Protein AF-Q01U16-F1 (afdb_monomer_lite)

Foldseek 3Di:
DLLLLLLLLCCLPPLVSSVVSLVVQLVVLVVDPDDPQVSLQSLLSSLLSCLRRPLVVSLVSLVVSCVVPVPDPSQVSLLNSLLSCLVVVVLVVSLVSLLPLSYALNSLLNSCVRDPDLVSNVSSLVSSVVSLVVLLVDPVSVPPPRVLVNLLVCQVRVVSDDLVVLLVVVVVLVVCLVPRDWAADFDDDPPPATDGTPSLSSCLSCQLSCVVNDDPVVSVVVCVVVVSSVVVCVVQVNRNVSSVVPDDPPDPDPDDDDDDDADDDDDPDPPDDDALVCLVVLLVVLVVQVCVCPPPVWHFPDPPCQGPSLVSLLQSLLNQCQHVNCVSVVVLVSDPDPVSSSSNVSSNSCNVVVHDHDHHHHDGDGDPPPD

Sequence (371 aa):
MALLSGARALASLDNPAARQAFAEGVQLVEHLPLRTHSLGHVLND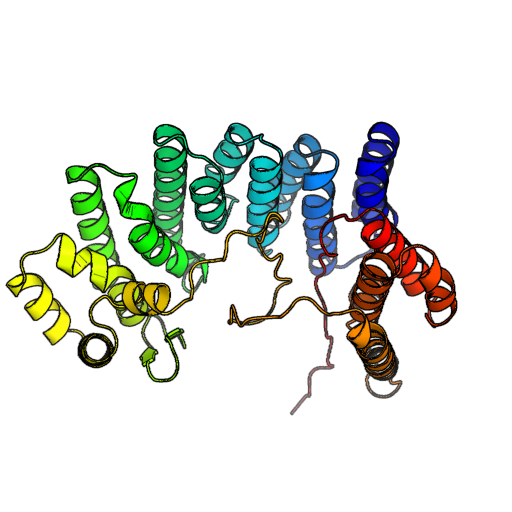AVRYGALVDPVAAIALFRRLQSDYPRHPGHIAGTMLVQSLAQGGEINAALELLEDPACDTRGAGIILHLTPDPALQRRAMVAARDRWRRLRQDPESVGGFQRHEFPQLFSQHRQVLDAKEQAAWLDELLQAIEYDPDQETNSGFGENVRFHSTRDTHLFQILGVLRALKPPEEVDAILRRYPEVAAAAQIYPLGLESLMSLRPPAGTAGGGRIGSGSGSGFGSRDRRLPGPSTVPELLEEARRLHREDIDPGDPNLAPHVFWPSCHAYKLALYWAGRHSGMDAEPLLDQVPDIDFAILAAIEFAAGVLGLPEPFGVRMEHHPKRHG

Organism: Solibacter usitatus (strain Ellin6076) (NCBI:txid234267)

Radius of gyration: 22.58 Å; chains: 1; bounding box: 53×44×62 Å

Secondary structure (DSSP, 8-state):
-HHHHHHHHHHTT-HHHHHHHHHHHHHHHHTS---HHHHHHHHHHHHHHHHHH-HHHHHHHHHHHHHH-TTS-THHHHHHHHHHHHHTT-HHHHHHHHHSTTS-THHHHHHHHH---HHHHHHHHHHHHHHHHHHHH-GGGTT-GGGGHHHHHHHHHGGGS-HHHHHHHHHHHHHHHHHSPP-EEEEEETTTEEEEEHHHHHHHHTHHHHHHHS-HHHHHHHHHH-HHHHHHHHH-TTTHHHHHHTSPP----SS-------SS-S-----PPPPGGGHHHHHHHHHHHHHHHT-TTS---S-GGGSHHHHHHHHHHHHHHHHHGGGGGGGGGG--SHHHHHHHHHHHHHHHTTPPPPP------------

pLDDT: mean 82.25, std 18.56, range [22.14, 98.0]

Structure (mmCIF, N/CA/C/O backbone):
data_AF-Q01U16-F1
#
_entry.id   AF-Q01U16-F1
#
loop_
_atom_site.group_PDB
_atom_site.id
_atom_site.type_symbol
_atom_site.label_atom_id
_atom_site.label_alt_id
_atom_site.label_comp_id
_atom_site.label_asym_id
_atom_site.label_entity_id
_atom_site.label_seq_id
_atom_site.pdbx_PDB_ins_code
_atom_site.Cartn_x
_atom_site.Cartn_y
_atom_site.Cartn_z
_atom_site.occupancy
_atom_site.B_iso_or_equiv
_atom_site.auth_seq_id
_atom_site.auth_comp_id
_atom_site.auth_asym_id
_atom_site.auth_atom_id
_atom_site.pdbx_PDB_model_num
ATOM 1 N N . MET A 1 1 ? 4.237 0.628 -22.516 1.00 84.25 1 MET A N 1
ATOM 2 C CA . MET A 1 1 ? 4.822 0.147 -21.242 1.00 84.25 1 MET A CA 1
ATOM 3 C C . MET A 1 1 ? 6.322 0.372 -21.152 1.00 84.25 1 MET A C 1
ATOM 5 O O . MET A 1 1 ? 6.731 0.946 -20.156 1.00 84.25 1 MET A O 1
ATOM 9 N N . ALA A 1 2 ? 7.124 0.026 -22.168 1.00 90.06 2 ALA A N 1
ATOM 10 C CA . ALA A 1 2 ? 8.577 0.245 -22.137 1.00 90.06 2 ALA A CA 1
ATOM 11 C C . ALA A 1 2 ? 8.989 1.684 -21.764 1.00 90.06 2 ALA A C 1
ATOM 13 O O . ALA A 1 2 ? 9.819 1.851 -20.883 1.00 90.06 2 ALA A O 1
ATOM 14 N N . LEU A 1 3 ? 8.352 2.718 -22.333 1.00 92.00 3 LEU A N 1
ATOM 15 C CA . LEU A 1 3 ? 8.626 4.118 -21.962 1.00 92.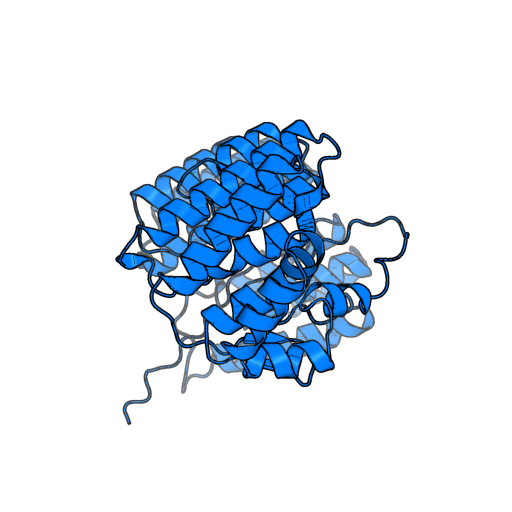00 3 LEU A CA 1
ATOM 16 C C . LEU A 1 3 ? 8.355 4.424 -20.480 1.00 92.00 3 LEU A C 1
ATOM 18 O O . LEU A 1 3 ? 9.166 5.076 -19.835 1.00 92.00 3 LEU A O 1
ATOM 22 N N . LEU A 1 4 ? 7.259 3.907 -19.915 1.00 90.38 4 LEU A N 1
ATOM 23 C CA . LEU A 1 4 ? 6.908 4.116 -18.505 1.00 90.38 4 LEU A CA 1
ATOM 24 C C . LEU A 1 4 ? 7.889 3.403 -17.562 1.00 90.38 4 LEU A C 1
ATOM 26 O O . LEU A 1 4 ? 8.365 3.999 -16.600 1.00 90.38 4 LEU A O 1
ATOM 30 N N . SER A 1 5 ? 8.227 2.144 -17.856 1.00 87.06 5 SER A N 1
ATOM 31 C CA . SER A 1 5 ? 9.222 1.390 -17.084 1.00 87.06 5 SER A CA 1
ATOM 32 C C . SER A 1 5 ? 10.626 1.989 -17.241 1.00 87.06 5 SER A C 1
ATOM 34 O O . SER A 1 5 ? 11.365 2.093 -16.266 1.00 87.06 5 SER A O 1
ATOM 36 N N . GLY A 1 6 ? 10.984 2.432 -18.447 1.00 91.19 6 GLY A N 1
ATOM 37 C CA . GLY A 1 6 ? 12.260 3.075 -18.752 1.00 91.19 6 GLY A CA 1
ATOM 38 C C . GLY A 1 6 ? 12.412 4.430 -18.068 1.00 91.19 6 GLY A C 1
ATOM 39 O O . GLY A 1 6 ? 13.482 4.718 -17.542 1.00 91.19 6 GLY A O 1
ATOM 40 N N . ALA A 1 7 ? 11.337 5.220 -17.974 1.00 92.31 7 ALA A N 1
ATOM 41 C CA . ALA A 1 7 ? 11.330 6.493 -17.254 1.00 92.31 7 ALA A CA 1
ATOM 42 C C . ALA A 1 7 ? 11.802 6.332 -15.802 1.00 92.31 7 ALA A C 1
ATOM 44 O O . ALA A 1 7 ? 12.583 7.139 -15.308 1.00 92.31 7 ALA A O 1
ATOM 45 N N . ARG A 1 8 ? 11.407 5.245 -15.131 1.00 87.06 8 ARG A N 1
ATOM 46 C CA . ARG A 1 8 ? 11.887 4.935 -13.779 1.00 87.06 8 ARG A CA 1
ATOM 47 C C . ARG A 1 8 ? 13.405 4.743 -13.725 1.00 87.06 8 ARG A C 1
ATOM 49 O O . ARG A 1 8 ? 14.039 5.284 -12.826 1.00 87.06 8 ARG A O 1
ATOM 56 N N . ALA A 1 9 ? 13.979 3.969 -14.646 1.00 88.69 9 ALA A N 1
ATOM 57 C CA . ALA A 1 9 ? 15.428 3.766 -14.703 1.00 88.69 9 ALA A CA 1
ATOM 58 C C . ALA A 1 9 ? 16.159 5.078 -15.040 1.00 88.69 9 ALA A C 1
ATOM 60 O O . ALA A 1 9 ? 17.147 5.439 -14.398 1.00 88.69 9 ALA A O 1
ATOM 61 N N . LEU A 1 10 ? 15.607 5.845 -15.984 1.00 92.19 10 LEU A N 1
ATOM 62 C CA . LEU A 1 10 ? 16.120 7.157 -16.360 1.00 92.19 10 LEU A CA 1
ATOM 63 C C . LEU A 1 10 ? 16.071 8.155 -15.204 1.00 92.19 10 LEU A C 1
ATOM 65 O O . LEU A 1 10 ? 16.971 8.973 -15.107 1.00 92.19 10 LEU A O 1
ATOM 69 N N . ALA A 1 11 ? 15.099 8.087 -14.289 1.00 89.19 11 ALA A N 1
ATOM 70 C CA . ALA A 1 11 ? 14.983 9.065 -13.202 1.00 89.19 11 ALA A CA 1
ATOM 71 C C . ALA A 1 11 ? 16.219 9.119 -12.291 1.00 89.19 11 ALA A C 1
ATOM 73 O O . ALA A 1 11 ? 16.496 10.169 -11.711 1.00 89.19 11 ALA A O 1
ATOM 74 N N . SER A 1 12 ? 16.977 8.019 -12.197 1.00 87.31 12 SER A N 1
ATOM 75 C CA . SER A 1 12 ? 18.261 7.982 -11.482 1.00 87.31 12 SER A CA 1
ATOM 76 C C . SER A 1 12 ? 19.471 8.487 -12.274 1.00 87.31 12 SER A C 1
ATOM 78 O O . SER A 1 12 ? 20.526 8.694 -11.682 1.00 87.31 12 SER A O 1
ATOM 80 N N . LEU A 1 13 ? 19.339 8.679 -13.588 1.00 91.31 13 LEU A N 1
ATOM 81 C CA . LEU A 1 13 ? 20.436 9.032 -14.496 1.00 91.31 13 LEU A CA 1
ATOM 82 C C . LEU A 1 13 ? 20.256 10.425 -15.114 1.00 91.31 13 LEU A C 1
ATOM 84 O O . LEU A 1 13 ? 21.190 11.220 -15.140 1.00 91.31 13 LEU A O 1
ATOM 88 N N . ASP A 1 14 ? 19.051 10.715 -15.597 1.00 93.69 14 ASP A N 1
ATOM 89 C CA . ASP A 1 14 ? 18.657 11.933 -16.298 1.00 93.69 14 ASP A CA 1
ATOM 90 C C . ASP A 1 14 ? 17.173 12.221 -16.008 1.00 93.69 14 ASP A C 1
ATOM 92 O O . ASP A 1 14 ? 16.260 11.648 -16.610 1.00 93.69 14 ASP A O 1
ATOM 96 N N . ASN A 1 15 ? 16.925 13.098 -15.030 1.00 90.62 15 ASN A N 1
ATOM 97 C CA . ASN A 1 15 ? 15.570 13.426 -14.587 1.00 90.62 15 ASN A CA 1
ATOM 98 C C . ASN A 1 15 ? 14.726 14.111 -15.688 1.00 90.62 15 ASN A C 1
ATOM 100 O O . ASN A 1 15 ? 13.586 13.688 -15.886 1.00 90.62 15 ASN A O 1
ATOM 104 N N . PRO A 1 16 ? 15.239 15.100 -16.454 1.00 95.50 16 PRO A N 1
ATOM 105 C CA . PRO A 1 16 ? 14.533 15.628 -17.623 1.00 95.50 16 PRO A CA 1
ATOM 106 C C . PRO A 1 16 ? 14.121 14.557 -18.642 1.00 95.50 16 PRO A C 1
ATOM 108 O O . PRO A 1 16 ? 12.947 14.510 -19.022 1.00 95.50 16 PRO A O 1
ATOM 111 N N . ALA A 1 17 ? 15.038 13.670 -19.042 1.00 95.38 17 ALA A N 1
ATOM 112 C CA . ALA A 1 17 ? 14.725 12.600 -19.992 1.00 95.38 17 ALA A CA 1
ATOM 113 C C . ALA A 1 17 ? 13.694 11.614 -19.422 1.00 95.38 17 ALA A C 1
ATOM 115 O O . ALA A 1 17 ? 12.787 11.176 -20.130 1.00 95.38 17 ALA A O 1
ATOM 116 N N . ALA A 1 18 ? 13.780 11.308 -18.125 1.00 94.31 18 ALA A N 1
ATOM 117 C CA . ALA A 1 18 ? 12.804 10.479 -17.431 1.00 94.31 18 ALA A CA 1
ATOM 118 C C . ALA A 1 18 ? 11.394 11.080 -17.472 1.00 94.31 18 ALA A C 1
ATOM 120 O O . ALA A 1 18 ? 10.435 10.381 -17.801 1.00 94.31 18 ALA A O 1
ATOM 121 N N . ARG A 1 19 ? 11.260 12.379 -17.178 1.00 94.75 19 ARG A N 1
ATOM 122 C CA . ARG A 1 19 ? 9.969 13.084 -17.222 1.00 94.75 19 ARG A CA 1
ATOM 123 C C . ARG A 1 19 ? 9.388 13.117 -18.626 1.00 94.75 19 ARG A C 1
ATOM 125 O O . ARG A 1 19 ? 8.190 12.897 -18.787 1.00 94.75 19 ARG A O 1
ATOM 132 N N . GLN A 1 20 ? 10.231 13.339 -19.633 1.00 96.12 20 GLN A N 1
ATOM 133 C CA . GLN A 1 20 ? 9.814 13.282 -21.029 1.00 96.12 20 GLN A CA 1
ATOM 134 C C . GLN A 1 20 ? 9.306 11.881 -21.400 1.00 96.12 20 GLN A C 1
ATOM 136 O O . GLN A 1 20 ? 8.178 11.749 -21.872 1.00 96.12 20 GLN A O 1
ATOM 141 N N . ALA A 1 21 ? 10.082 10.832 -21.109 1.00 95.75 21 ALA A N 1
ATOM 142 C CA . ALA A 1 21 ? 9.688 9.449 -21.378 1.00 95.75 21 ALA A CA 1
ATOM 143 C C . ALA A 1 21 ? 8.394 9.059 -20.643 1.00 95.75 21 ALA A C 1
ATOM 145 O O . ALA A 1 21 ? 7.546 8.355 -21.196 1.00 95.75 21 ALA A O 1
ATOM 146 N N . PHE A 1 22 ? 8.209 9.540 -19.408 1.00 95.31 22 PHE A N 1
ATOM 147 C CA . PHE A 1 22 ? 6.977 9.343 -18.653 1.00 95.31 22 PHE A CA 1
ATOM 148 C C . PHE A 1 22 ? 5.779 10.018 -19.333 1.00 95.31 22 PHE A C 1
ATOM 150 O O . PHE A 1 22 ? 4.767 9.356 -19.566 1.00 95.31 22 PHE A O 1
ATOM 157 N N . ALA A 1 23 ? 5.898 11.300 -19.689 1.00 94.88 23 ALA A N 1
ATOM 158 C CA . ALA A 1 23 ? 4.833 12.057 -20.342 1.00 94.88 23 ALA A CA 1
ATOM 159 C C . ALA A 1 23 ? 4.431 11.442 -21.693 1.00 94.88 23 ALA A C 1
ATOM 161 O O . ALA A 1 23 ? 3.246 11.205 -21.934 1.00 94.88 23 ALA A O 1
ATOM 162 N N . GLU A 1 24 ? 5.411 11.103 -22.536 1.00 95.88 24 GLU A N 1
ATOM 163 C CA . GLU A 1 24 ? 5.185 10.408 -23.810 1.00 95.88 24 GLU A CA 1
ATOM 164 C C . GLU A 1 24 ? 4.529 9.038 -23.591 1.00 95.88 24 GLU A C 1
ATOM 166 O O . GLU A 1 24 ? 3.582 8.667 -24.286 1.00 95.88 24 GLU A O 1
ATOM 171 N N . GLY A 1 25 ? 4.988 8.293 -22.580 1.00 93.69 25 GLY A N 1
ATOM 172 C CA . GLY A 1 25 ? 4.415 7.009 -22.199 1.00 93.69 25 GLY A CA 1
ATOM 173 C C . GLY A 1 25 ? 2.940 7.111 -21.809 1.00 93.69 25 GLY A C 1
ATOM 174 O O . GLY A 1 25 ? 2.137 6.310 -22.286 1.00 93.69 25 GLY A O 1
ATOM 175 N N . VAL A 1 26 ? 2.567 8.092 -20.981 1.00 93.12 26 VAL A N 1
ATOM 176 C CA . VAL A 1 26 ? 1.168 8.333 -20.584 1.00 93.12 26 VAL A CA 1
ATOM 177 C C . VAL A 1 26 ? 0.322 8.714 -21.797 1.00 93.12 26 VAL A C 1
ATOM 179 O O . VAL A 1 26 ? -0.737 8.121 -22.001 1.00 93.12 26 VAL A O 1
ATOM 182 N N . GLN A 1 27 ? 0.808 9.632 -22.637 1.00 92.38 27 GLN A N 1
ATOM 183 C CA . GLN A 1 27 ? 0.098 10.061 -23.842 1.00 92.38 27 GLN A CA 1
ATOM 184 C C . GLN A 1 27 ? -0.161 8.887 -24.792 1.00 92.38 27 GLN A C 1
ATOM 186 O O . GLN A 1 27 ? -1.271 8.731 -25.291 1.00 92.38 27 GLN A O 1
ATOM 191 N N . LEU A 1 28 ? 0.830 8.026 -25.032 1.00 91.81 28 LEU A N 1
ATOM 192 C CA . LEU A 1 28 ? 0.657 6.865 -25.905 1.00 91.81 28 LEU A CA 1
ATOM 193 C C . LEU A 1 28 ? -0.388 5.892 -25.364 1.00 91.81 28 LEU A C 1
ATOM 195 O O . LEU A 1 28 ? -1.197 5.384 -26.136 1.00 91.81 28 LEU A O 1
ATOM 199 N N . VAL A 1 29 ? -0.398 5.654 -24.049 1.00 88.19 29 VAL A N 1
ATOM 200 C CA . VAL A 1 29 ? -1.354 4.742 -23.407 1.00 88.19 29 VAL A CA 1
ATOM 201 C C . VAL A 1 29 ? -2.798 5.178 -23.635 1.00 88.19 29 VAL A C 1
ATOM 203 O O . VAL A 1 29 ? -3.639 4.328 -23.915 1.00 88.19 29 VAL A O 1
ATOM 206 N N . GLU A 1 30 ? -3.079 6.479 -23.580 1.00 82.12 30 GLU A N 1
ATOM 207 C CA . GLU A 1 30 ? -4.421 7.030 -23.822 1.00 82.12 30 GLU A CA 1
ATOM 208 C C . GLU A 1 30 ? -4.958 6.736 -25.228 1.00 82.12 30 GLU A C 1
ATOM 210 O O . GLU A 1 30 ? -6.170 6.694 -25.427 1.00 82.12 30 GLU A O 1
ATOM 215 N N . HIS A 1 31 ? -4.069 6.500 -26.193 1.00 86.50 31 HIS A N 1
ATOM 216 C CA . HIS A 1 31 ? -4.422 6.238 -27.586 1.00 86.50 31 HIS A CA 1
ATOM 217 C C . HIS A 1 31 ? -4.376 4.745 -27.943 1.00 86.50 31 HIS A C 1
ATOM 219 O O . HIS A 1 31 ? -4.641 4.379 -29.091 1.00 86.50 31 HIS A O 1
ATOM 225 N N . LEU A 1 32 ? -4.037 3.862 -26.994 1.00 84.31 32 LEU A N 1
ATOM 226 C CA . LEU A 1 32 ? -4.004 2.428 -27.259 1.00 84.31 32 LEU A CA 1
ATOM 227 C C . LEU A 1 32 ? -5.428 1.867 -27.399 1.00 84.31 32 LEU A C 1
ATOM 229 O O . LEU A 1 32 ? -6.287 2.163 -26.566 1.00 84.31 32 LEU A O 1
ATOM 233 N N . PRO A 1 33 ? -5.682 0.974 -28.375 1.00 83.12 33 PRO A N 1
ATOM 234 C CA . PRO A 1 33 ? -6.980 0.327 -28.565 1.00 83.12 33 PRO A CA 1
ATOM 235 C C . PRO A 1 33 ? -7.197 -0.810 -27.547 1.00 83.12 33 PRO A C 1
ATOM 237 O O . PRO A 1 33 ? -7.488 -1.952 -27.904 1.00 83.12 33 PRO A O 1
ATOM 240 N N . LEU A 1 34 ? -7.010 -0.520 -26.258 1.00 78.94 34 LEU A N 1
ATOM 241 C CA . LEU A 1 34 ? -7.214 -1.463 -25.164 1.00 78.94 34 LEU A CA 1
ATOM 242 C C . LEU A 1 34 ? -8.643 -1.374 -24.633 1.00 78.94 34 LEU A C 1
ATOM 244 O O . LEU A 1 34 ? -9.267 -0.315 -24.606 1.00 78.94 34 LEU A O 1
ATOM 248 N N . ARG A 1 35 ? -9.156 -2.503 -24.132 1.00 79.44 35 ARG A N 1
ATOM 249 C CA . ARG A 1 35 ? -10.398 -2.500 -23.349 1.00 79.44 35 ARG A CA 1
ATOM 250 C C . ARG A 1 35 ? -10.207 -1.627 -22.108 1.00 79.44 35 ARG A C 1
ATOM 252 O O . ARG A 1 35 ? -9.145 -1.677 -21.489 1.00 79.44 35 ARG A O 1
ATOM 259 N N . THR A 1 36 ? -11.264 -0.929 -21.693 1.00 78.19 36 THR A N 1
ATOM 260 C CA . THR A 1 36 ? -11.308 -0.061 -20.501 1.00 78.19 36 THR A CA 1
ATOM 261 C C . THR A 1 36 ? -10.615 -0.672 -19.280 1.00 78.19 36 THR A C 1
ATOM 263 O O . THR A 1 36 ? -9.802 -0.017 -18.637 1.00 78.19 36 THR A O 1
ATOM 266 N N . HIS A 1 37 ? -10.864 -1.957 -19.012 1.00 73.88 37 HIS A N 1
ATOM 267 C CA . HIS A 1 37 ? -10.243 -2.656 -17.889 1.00 73.88 37 HIS A CA 1
ATOM 268 C C . HIS A 1 37 ? -8.716 -2.752 -17.985 1.00 73.88 37 HIS A C 1
ATOM 270 O O . HIS A 1 37 ? -8.010 -2.446 -17.028 1.00 73.88 37 HIS A O 1
ATOM 276 N N . SER A 1 38 ? -8.198 -3.152 -19.146 1.00 77.06 38 SER A N 1
ATOM 277 C CA . SER A 1 38 ? -6.759 -3.255 -19.388 1.00 77.06 38 SER A CA 1
ATOM 278 C C . SER A 1 38 ? -6.098 -1.878 -19.383 1.00 77.06 38 SER A C 1
ATOM 280 O O . SER A 1 38 ? -5.017 -1.729 -18.823 1.00 77.06 38 SER A O 1
ATOM 282 N N . LEU A 1 39 ? -6.769 -0.865 -19.940 1.00 81.44 39 LEU A N 1
ATOM 283 C CA . LEU A 1 39 ? -6.305 0.520 -19.918 1.00 81.44 39 LEU A CA 1
ATOM 284 C C . LEU A 1 39 ? -6.162 1.044 -18.479 1.00 81.44 39 LEU A C 1
ATOM 286 O O . LEU A 1 39 ? -5.136 1.632 -18.141 1.00 81.44 39 LEU A O 1
ATOM 290 N N . GLY A 1 40 ? -7.133 0.749 -17.609 1.00 78.75 40 GLY A N 1
ATOM 291 C CA . GLY A 1 40 ? -7.064 1.083 -16.186 1.00 78.75 40 GLY A CA 1
ATOM 292 C C . GLY A 1 40 ? -5.853 0.468 -15.472 1.00 78.75 40 GLY A C 1
ATOM 293 O O . GLY A 1 40 ? -5.222 1.137 -14.656 1.00 78.75 40 GLY A O 1
ATOM 294 N N . HIS A 1 41 ? -5.472 -0.774 -15.795 1.00 78.06 41 HIS A N 1
ATOM 295 C CA . HIS A 1 41 ? -4.262 -1.403 -15.237 1.00 78.06 41 HIS A CA 1
ATOM 296 C C . HIS A 1 41 ? -2.977 -0.722 -15.707 1.00 78.06 41 HIS A C 1
ATOM 298 O O . HIS A 1 41 ? -2.120 -0.414 -14.881 1.00 78.06 41 HIS A O 1
ATOM 304 N N . VAL A 1 42 ? -2.867 -0.432 -17.008 1.00 83.50 42 VAL A N 1
ATOM 305 C CA . VAL A 1 42 ? -1.707 0.283 -17.564 1.00 83.50 42 VAL A CA 1
ATOM 306 C C . VAL A 1 42 ? -1.550 1.655 -16.909 1.00 83.50 42 VAL A C 1
ATOM 308 O O . VAL A 1 42 ? -0.450 2.036 -16.516 1.00 83.50 42 VAL A O 1
ATOM 311 N N . LEU A 1 43 ? -2.647 2.400 -16.771 1.00 86.25 43 LEU A N 1
ATOM 312 C CA . LEU A 1 43 ? -2.613 3.737 -16.188 1.00 86.25 43 LEU A CA 1
ATOM 313 C C . LEU A 1 43 ? -2.350 3.706 -14.674 1.00 86.25 43 LEU A C 1
ATOM 315 O O . LEU A 1 43 ? -1.667 4.591 -14.164 1.00 86.25 43 LEU A O 1
ATOM 319 N N . ASN A 1 44 ? -2.796 2.669 -13.957 1.00 80.88 44 ASN A N 1
ATOM 320 C CA . ASN A 1 44 ? -2.385 2.445 -12.568 1.00 80.88 44 ASN A CA 1
ATOM 321 C C . ASN A 1 44 ? -0.872 2.204 -12.454 1.00 80.88 44 ASN A C 1
ATOM 323 O O . ASN A 1 44 ? -0.234 2.773 -11.570 1.00 80.88 44 ASN A O 1
ATOM 327 N N . ASP A 1 45 ? -0.277 1.411 -13.350 1.00 81.25 45 ASP A N 1
ATOM 328 C CA . ASP A 1 45 ? 1.180 1.245 -13.395 1.00 81.25 45 ASP A CA 1
ATOM 329 C C . ASP A 1 45 ? 1.890 2.551 -13.768 1.00 81.25 45 ASP A C 1
ATOM 331 O O . ASP A 1 45 ? 2.914 2.882 -13.171 1.00 81.25 45 ASP A O 1
ATOM 335 N N . ALA A 1 46 ? 1.318 3.351 -14.670 1.00 88.56 46 ALA A N 1
ATOM 336 C CA . ALA A 1 46 ? 1.830 4.682 -14.976 1.00 88.56 46 ALA A CA 1
ATOM 337 C C . ALA A 1 46 ? 1.847 5.585 -13.732 1.00 88.56 46 ALA A C 1
ATOM 339 O O . ALA A 1 46 ? 2.871 6.199 -13.462 1.00 88.56 46 ALA A O 1
ATOM 340 N N . VAL A 1 47 ? 0.788 5.617 -12.914 1.00 87.31 47 VAL A N 1
ATOM 341 C CA . VAL A 1 47 ? 0.796 6.370 -11.642 1.00 87.31 47 VAL A CA 1
ATOM 342 C C . VAL A 1 47 ? 1.950 5.922 -10.739 1.00 87.31 47 VAL A C 1
ATOM 344 O O . VAL A 1 47 ? 2.643 6.762 -10.169 1.00 87.31 47 VAL A O 1
ATOM 347 N N . ARG A 1 48 ? 2.207 4.612 -10.643 1.00 80.25 48 ARG A N 1
ATOM 348 C CA . ARG A 1 48 ? 3.299 4.061 -9.821 1.00 80.25 48 ARG A CA 1
ATOM 349 C C . ARG A 1 48 ? 4.677 4.470 -10.332 1.00 80.25 48 ARG A C 1
ATOM 351 O O . ARG A 1 48 ? 5.533 4.841 -9.536 1.00 80.25 48 ARG A O 1
ATOM 358 N N . TYR A 1 49 ? 4.899 4.410 -11.643 1.00 85.19 49 TYR A N 1
ATOM 359 C CA . TYR A 1 49 ? 6.153 4.865 -12.242 1.00 85.19 49 TYR A CA 1
ATOM 360 C C . TYR A 1 49 ? 6.317 6.380 -12.100 1.00 85.19 49 TYR A C 1
ATOM 362 O O . TYR A 1 49 ? 7.373 6.844 -11.677 1.00 85.19 49 TYR A O 1
ATOM 370 N N . GLY A 1 50 ? 5.253 7.140 -12.357 1.00 87.44 50 GLY A N 1
ATOM 371 C CA . GLY A 1 50 ? 5.222 8.588 -12.191 1.00 87.44 50 GLY A CA 1
ATOM 372 C C . GLY A 1 50 ? 5.552 9.012 -10.764 1.00 87.44 50 GLY A C 1
ATOM 373 O O . GLY A 1 50 ? 6.281 9.975 -10.580 1.00 87.44 50 GLY A O 1
ATOM 374 N N . ALA A 1 51 ? 5.126 8.253 -9.753 1.00 83.06 51 ALA A N 1
ATOM 375 C CA . ALA A 1 51 ? 5.446 8.531 -8.355 1.00 83.06 51 ALA A CA 1
ATOM 376 C C . ALA A 1 51 ? 6.960 8.609 -8.065 1.00 83.06 51 ALA A C 1
ATOM 378 O O . ALA A 1 51 ? 7.367 9.277 -7.119 1.00 83.06 51 ALA A O 1
ATOM 379 N N . LEU A 1 52 ? 7.790 7.935 -8.871 1.00 79.56 52 LEU A N 1
ATOM 380 C CA . LEU A 1 52 ? 9.254 7.957 -8.772 1.00 79.56 52 LEU A CA 1
ATOM 381 C C . LEU A 1 52 ? 9.912 8.984 -9.709 1.00 79.56 52 LEU A C 1
ATOM 383 O O . LEU A 1 52 ? 11.070 9.338 -9.505 1.00 79.56 52 LEU A O 1
ATOM 387 N N . VAL A 1 53 ? 9.204 9.426 -10.749 1.00 88.25 53 VAL A N 1
ATOM 388 C CA . VAL A 1 53 ? 9.750 10.242 -11.848 1.00 88.25 53 VAL A CA 1
ATOM 389 C C . VAL A 1 53 ? 9.279 11.695 -11.749 1.00 88.25 53 VAL A C 1
ATOM 391 O O . VAL A 1 53 ? 10.084 12.628 -11.733 1.00 88.25 53 VAL A O 1
ATOM 394 N N . ASP A 1 54 ? 7.961 11.874 -11.686 1.00 89.81 54 ASP A N 1
ATOM 395 C CA . ASP A 1 54 ? 7.251 13.145 -11.605 1.00 89.81 54 ASP A CA 1
ATOM 396 C C . ASP A 1 54 ? 5.996 12.974 -10.725 1.00 89.81 54 ASP A C 1
ATOM 398 O O . ASP A 1 54 ? 4.906 12.657 -11.223 1.00 89.81 54 ASP A O 1
ATOM 402 N N . PRO A 1 55 ? 6.132 13.155 -9.399 1.00 85.81 55 PRO A N 1
ATOM 403 C CA . PRO A 1 55 ? 5.022 12.943 -8.480 1.00 85.81 55 PRO A CA 1
ATOM 404 C C . PRO A 1 55 ? 3.837 13.883 -8.733 1.00 85.81 55 PRO A C 1
ATOM 406 O O . PRO A 1 55 ? 2.693 13.492 -8.510 1.00 85.81 55 PRO A O 1
ATOM 409 N N . VAL A 1 56 ? 4.077 15.095 -9.246 1.00 87.50 56 VAL A N 1
ATOM 410 C CA . VAL A 1 56 ? 3.009 16.055 -9.569 1.00 87.50 56 VAL A CA 1
ATOM 411 C C . VAL A 1 56 ? 2.173 15.534 -10.735 1.00 87.50 56 VAL A C 1
ATOM 413 O O . VAL A 1 56 ? 0.943 15.473 -10.638 1.00 87.50 56 VAL A O 1
ATOM 416 N N . ALA A 1 57 ? 2.828 15.093 -11.811 1.00 91.00 57 ALA A N 1
ATOM 417 C CA . ALA A 1 57 ? 2.142 14.488 -12.946 1.00 91.00 57 ALA A CA 1
ATOM 418 C C . ALA A 1 57 ? 1.433 13.179 -12.553 1.00 91.00 57 ALA A C 1
ATOM 420 O O . ALA A 1 57 ? 0.318 12.918 -13.009 1.00 91.00 57 ALA A O 1
ATOM 421 N N . ALA A 1 58 ? 2.024 12.384 -11.656 1.00 90.06 58 ALA A N 1
ATOM 422 C CA . ALA A 1 58 ? 1.410 11.163 -11.136 1.00 90.06 58 ALA A CA 1
ATOM 423 C C . ALA A 1 58 ? 0.139 11.431 -10.315 1.00 90.06 58 ALA A C 1
ATOM 425 O O . ALA A 1 58 ? -0.849 10.720 -10.492 1.00 90.06 58 ALA A O 1
ATOM 426 N N . ILE A 1 59 ? 0.126 12.469 -9.467 1.00 88.06 59 ILE A N 1
ATOM 427 C CA . ILE A 1 59 ? -1.070 12.903 -8.723 1.00 88.06 59 ILE A CA 1
ATOM 428 C C . ILE A 1 59 ? -2.168 13.354 -9.692 1.00 88.06 59 ILE A C 1
ATOM 430 O O . ILE A 1 59 ? -3.328 12.962 -9.537 1.00 88.06 59 ILE A O 1
ATOM 434 N N . ALA A 1 60 ? -1.819 14.157 -10.701 1.00 89.19 60 ALA A N 1
ATOM 435 C CA . ALA A 1 60 ? -2.776 14.614 -11.707 1.00 89.19 60 ALA A CA 1
ATOM 436 C C . ALA A 1 60 ? -3.381 13.432 -12.482 1.00 89.19 60 ALA A C 1
ATOM 438 O O . ALA A 1 60 ? -4.603 13.345 -12.635 1.00 89.19 60 ALA A O 1
ATOM 439 N N . LEU A 1 61 ? -2.535 12.485 -12.900 1.00 89.38 61 LEU A N 1
ATOM 440 C CA . LEU A 1 61 ? -2.967 11.260 -13.559 1.00 89.38 61 LEU A CA 1
ATOM 441 C C . LEU A 1 61 ? -3.885 10.435 -12.652 1.00 89.38 61 LEU A C 1
ATOM 443 O O . LEU A 1 61 ? -4.969 10.049 -13.080 1.00 89.38 61 LEU A O 1
ATOM 447 N N . PHE A 1 62 ? -3.487 10.211 -11.399 1.00 87.19 62 PHE A N 1
ATOM 448 C CA . PHE A 1 62 ? -4.266 9.457 -10.420 1.00 87.19 62 PHE A CA 1
ATOM 449 C C . PHE A 1 62 ? -5.673 10.033 -10.240 1.00 87.19 62 PHE A C 1
ATOM 451 O O . PHE A 1 62 ? -6.651 9.298 -10.364 1.00 87.19 62 PHE A O 1
ATOM 458 N N . ARG A 1 63 ? -5.796 11.348 -10.024 1.00 85.50 63 ARG A N 1
ATOM 459 C CA . ARG A 1 63 ? -7.100 12.014 -9.862 1.00 85.50 63 ARG A CA 1
ATOM 460 C C . ARG A 1 63 ? -7.982 11.876 -11.100 1.00 85.50 63 ARG A C 1
ATOM 462 O O . ARG A 1 63 ? -9.176 11.615 -10.973 1.00 85.50 63 ARG A O 1
ATOM 469 N N . ARG A 1 64 ? -7.401 11.987 -12.298 1.00 84.75 64 ARG A N 1
ATOM 470 C CA . ARG A 1 64 ? -8.138 11.792 -13.553 1.00 84.75 64 ARG A CA 1
ATOM 471 C C . ARG A 1 64 ? -8.668 10.362 -13.688 1.00 84.75 64 ARG A C 1
ATOM 473 O O . ARG A 1 64 ? -9.831 10.181 -14.028 1.00 84.75 64 ARG A O 1
ATOM 480 N N . LEU A 1 65 ? -7.869 9.349 -13.339 1.00 80.00 65 LEU A N 1
ATOM 481 C CA . LEU A 1 65 ? -8.314 7.947 -13.390 1.00 80.00 65 LEU A CA 1
ATOM 482 C C . LEU A 1 65 ? -9.516 7.667 -12.493 1.00 80.00 65 LEU A C 1
ATOM 484 O O . LEU A 1 65 ? -10.355 6.845 -12.843 1.00 80.00 65 LEU A O 1
ATOM 488 N N . GLN A 1 66 ? -9.607 8.347 -11.354 1.00 74.12 66 GLN A N 1
ATOM 489 C CA . GLN A 1 66 ? -10.720 8.186 -10.417 1.00 74.12 66 GLN A CA 1
ATOM 490 C C . GLN A 1 66 ? -12.018 8.775 -10.974 1.00 74.12 66 GLN A C 1
ATOM 492 O O . GLN A 1 66 ? -13.086 8.203 -10.769 1.00 74.12 66 GLN A O 1
ATOM 497 N N . SER A 1 67 ? -11.918 9.881 -11.716 1.00 74.06 67 SER A N 1
ATOM 498 C CA . SER A 1 67 ? -13.046 10.476 -12.439 1.00 74.06 67 SER A CA 1
ATOM 499 C C . SER A 1 67 ? -13.517 9.580 -13.587 1.00 74.06 67 SER A C 1
ATOM 501 O O . SER A 1 67 ? -14.709 9.316 -13.724 1.00 74.06 67 SER A O 1
ATOM 503 N N . ASP A 1 68 ? -12.580 9.086 -14.396 1.00 71.31 68 ASP A N 1
ATOM 504 C CA . ASP A 1 68 ? -12.904 8.393 -15.647 1.00 71.31 68 ASP A CA 1
ATOM 505 C C . ASP A 1 68 ? -13.244 6.906 -15.431 1.00 71.31 68 ASP A C 1
ATOM 507 O O . ASP A 1 68 ? -13.986 6.309 -16.215 1.00 71.31 68 ASP A O 1
ATOM 511 N N . TYR A 1 69 ? -12.733 6.299 -14.352 1.00 67.00 69 TYR A N 1
ATOM 512 C CA . TYR A 1 69 ? -12.863 4.867 -14.059 1.00 67.00 69 TYR A CA 1
ATOM 513 C C . TYR A 1 69 ? -13.192 4.583 -12.578 1.00 67.00 69 TYR A C 1
ATOM 515 O O . TYR A 1 69 ? -12.448 3.862 -11.905 1.00 67.00 69 TYR A O 1
ATOM 523 N N . PRO A 1 70 ? -14.346 5.050 -12.061 1.00 59.84 70 PRO A N 1
ATOM 524 C CA . PRO A 1 70 ? -14.686 4.981 -10.633 1.00 59.84 70 PRO A CA 1
ATOM 525 C C . PRO A 1 70 ? -14.821 3.552 -10.076 1.00 59.84 70 PRO A C 1
ATOM 527 O O . PRO A 1 70 ? -14.779 3.348 -8.868 1.00 59.84 70 PRO A O 1
ATOM 530 N N . ARG A 1 71 ? -14.971 2.540 -10.945 1.00 57.84 71 ARG A N 1
ATOM 531 C CA . ARG A 1 71 ? -15.090 1.117 -10.568 1.00 57.84 71 ARG A CA 1
ATOM 532 C C . ARG A 1 71 ? -13.769 0.344 -10.605 1.00 57.84 71 ARG A C 1
ATOM 534 O O . ARG A 1 71 ? -13.779 -0.877 -10.439 1.00 57.84 71 ARG A O 1
ATOM 541 N N . HIS A 1 72 ? -12.637 0.996 -10.875 1.00 56.09 72 HIS A N 1
ATOM 542 C CA . HIS A 1 72 ? -11.340 0.324 -10.867 1.00 56.09 72 HIS A CA 1
ATOM 543 C C . HIS A 1 72 ? -10.616 0.478 -9.532 1.00 56.09 72 HIS A C 1
ATOM 545 O O . HIS A 1 72 ? -10.687 1.539 -8.918 1.00 56.09 72 HIS A O 1
ATOM 551 N N . PRO A 1 73 ? -9.888 -0.564 -9.080 1.00 52.94 73 PRO A N 1
ATOM 552 C CA . PRO A 1 73 ? -9.171 -0.553 -7.812 1.00 52.94 73 PRO A CA 1
ATOM 553 C C . PRO A 1 73 ? -7.918 0.335 -7.902 1.00 52.94 73 PRO A C 1
ATOM 555 O O . PRO A 1 73 ? -6.790 -0.135 -7.770 1.00 52.94 73 PRO A O 1
ATOM 558 N N . GLY A 1 74 ? -8.101 1.645 -8.099 1.00 54.69 74 GLY A N 1
ATOM 559 C CA . GLY A 1 74 ? -7.035 2.649 -8.025 1.00 54.69 74 GLY A CA 1
ATOM 560 C C . GLY A 1 74 ? -6.436 2.774 -6.620 1.00 54.69 74 GLY A C 1
ATOM 561 O O . GLY A 1 74 ? -5.421 3.431 -6.423 1.00 54.69 74 GLY A O 1
ATOM 562 N N . HIS A 1 75 ? -7.013 2.082 -5.641 1.00 65.06 75 HIS A N 1
ATOM 563 C CA . HIS A 1 75 ? -6.576 2.032 -4.252 1.00 65.06 75 HIS A CA 1
ATOM 564 C C . HIS A 1 75 ? -5.088 1.698 -4.086 1.00 65.06 75 HIS A C 1
ATOM 566 O O . HIS A 1 75 ? -4.392 2.376 -3.339 1.00 65.06 75 HIS A O 1
ATOM 572 N N . ILE A 1 76 ? -4.571 0.713 -4.833 1.00 67.31 76 ILE A N 1
ATOM 573 C CA . ILE A 1 76 ? -3.157 0.317 -4.719 1.00 67.31 76 ILE A CA 1
ATOM 574 C C . ILE A 1 76 ? -2.241 1.406 -5.293 1.00 67.31 76 ILE A C 1
ATOM 576 O O . ILE A 1 76 ? -1.191 1.687 -4.721 1.00 67.31 76 ILE A O 1
ATOM 580 N N . ALA A 1 77 ? -2.624 2.029 -6.412 1.00 73.94 77 ALA A N 1
ATOM 581 C CA . ALA A 1 77 ? -1.845 3.113 -7.006 1.00 73.94 77 ALA A CA 1
ATOM 582 C C . ALA A 1 77 ? -1.795 4.339 -6.079 1.00 73.94 77 ALA A C 1
ATOM 584 O O . ALA A 1 77 ? -0.723 4.906 -5.894 1.00 73.94 77 ALA A O 1
ATOM 585 N N . GLY A 1 78 ? -2.914 4.675 -5.426 1.00 79.56 78 GLY A N 1
ATOM 586 C CA . GLY A 1 78 ? -2.976 5.733 -4.415 1.00 79.56 78 GLY A CA 1
ATOM 587 C C . GLY A 1 78 ? -2.060 5.459 -3.219 1.00 79.56 78 GLY A C 1
ATOM 588 O O . GLY A 1 78 ? -1.224 6.296 -2.891 1.00 79.56 78 GLY A O 1
ATOM 589 N N . THR A 1 79 ? -2.133 4.262 -2.617 1.00 78.44 79 THR A N 1
ATOM 590 C CA . THR A 1 79 ? -1.230 3.870 -1.515 1.00 78.44 79 THR A CA 1
ATOM 591 C C . THR A 1 79 ? 0.239 3.974 -1.913 1.00 78.44 79 THR A C 1
ATOM 593 O O . THR A 1 79 ? 1.053 4.478 -1.144 1.00 78.44 79 THR A O 1
ATOM 596 N N . MET A 1 80 ? 0.590 3.507 -3.111 1.00 75.88 80 MET A N 1
ATOM 597 C CA . MET A 1 80 ? 1.968 3.560 -3.592 1.00 75.88 80 MET A CA 1
ATOM 598 C C . MET A 1 80 ? 2.437 4.985 -3.867 1.00 75.88 80 MET A C 1
ATOM 600 O O . MET A 1 80 ? 3.578 5.310 -3.565 1.00 75.88 80 MET A O 1
ATOM 604 N N . LEU A 1 81 ? 1.567 5.845 -4.392 1.00 84.12 81 LEU A N 1
ATOM 605 C CA . LEU A 1 81 ? 1.889 7.251 -4.597 1.00 84.12 81 LEU A CA 1
ATOM 606 C C . LEU A 1 81 ? 2.121 7.961 -3.254 1.00 84.12 81 LEU A C 1
ATOM 608 O O . LEU A 1 81 ? 3.124 8.656 -3.110 1.00 84.12 81 LEU A O 1
ATOM 612 N N . VAL A 1 82 ? 1.279 7.701 -2.242 1.00 86.44 82 VAL A N 1
ATOM 613 C CA . VAL A 1 82 ? 1.516 8.155 -0.857 1.00 86.44 82 VAL A CA 1
ATOM 614 C C . VAL A 1 82 ? 2.864 7.647 -0.342 1.00 86.44 82 VAL A C 1
ATOM 616 O O . VAL A 1 82 ? 3.637 8.422 0.216 1.00 86.44 82 VAL A O 1
ATOM 619 N N . GLN A 1 83 ? 3.177 6.366 -0.558 1.00 83.44 83 GLN A N 1
ATOM 620 C CA . GLN A 1 83 ? 4.449 5.775 -0.148 1.00 83.44 83 GLN A CA 1
ATOM 621 C C . GLN A 1 83 ? 5.648 6.463 -0.797 1.00 83.44 83 GLN A C 1
ATOM 623 O O . GLN A 1 83 ? 6.580 6.837 -0.091 1.00 83.44 83 GLN A O 1
ATOM 628 N N . SER A 1 84 ? 5.639 6.618 -2.119 1.00 78.44 84 SER A N 1
ATOM 629 C CA . SER A 1 84 ? 6.739 7.223 -2.868 1.00 78.44 84 SER A CA 1
ATOM 630 C C . SER A 1 84 ? 6.955 8.680 -2.477 1.00 78.44 84 SER A C 1
ATOM 632 O O . SER A 1 84 ? 8.094 9.068 -2.234 1.00 78.44 84 SER A O 1
ATOM 634 N N . LEU A 1 85 ? 5.877 9.461 -2.336 1.00 84.31 85 LEU A N 1
ATOM 635 C CA . LEU A 1 85 ? 5.949 10.838 -1.840 1.00 84.31 85 LEU A CA 1
ATOM 636 C C . LEU A 1 85 ? 6.567 10.879 -0.438 1.00 84.31 85 LEU A C 1
ATOM 638 O O . LEU A 1 85 ? 7.525 11.611 -0.203 1.00 84.31 85 LEU A O 1
ATOM 642 N N . ALA A 1 86 ? 6.078 10.039 0.478 1.00 85.81 86 ALA A N 1
ATOM 643 C CA . ALA A 1 86 ? 6.577 10.005 1.846 1.00 85.81 86 ALA A CA 1
ATOM 644 C C . ALA A 1 86 ? 8.053 9.576 1.928 1.00 85.81 86 ALA A C 1
ATOM 646 O O . ALA A 1 86 ? 8.834 10.189 2.652 1.00 85.81 86 ALA A O 1
ATOM 647 N N . GLN A 1 87 ? 8.460 8.562 1.159 1.00 80.00 87 GLN A N 1
ATOM 648 C CA . GLN A 1 87 ? 9.853 8.106 1.080 1.00 80.00 87 GLN A CA 1
ATOM 649 C C . GLN A 1 87 ? 10.777 9.142 0.427 1.00 80.00 87 GLN A C 1
ATOM 651 O O . GLN A 1 87 ? 11.948 9.221 0.792 1.00 80.00 87 GLN A O 1
ATOM 656 N N . GLY A 1 88 ? 10.255 9.948 -0.501 1.00 75.62 88 GLY A N 1
ATOM 657 C CA . GLY A 1 88 ? 10.961 11.075 -1.113 1.00 75.62 88 GLY A CA 1
ATOM 658 C C . GLY A 1 88 ? 11.091 12.307 -0.210 1.00 75.62 88 GLY A C 1
ATOM 659 O O . GLY A 1 88 ? 11.712 13.280 -0.618 1.00 75.62 88 GLY A O 1
ATOM 660 N N . GLY A 1 89 ? 10.525 12.281 1.003 1.00 81.94 89 GLY A N 1
ATOM 661 C CA . GLY A 1 89 ? 10.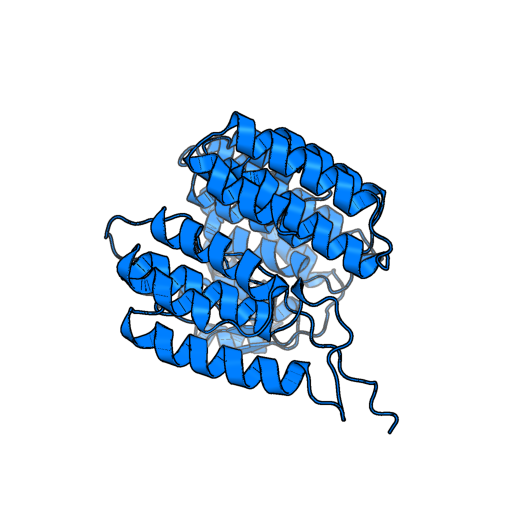522 13.414 1.935 1.00 81.94 89 GLY A CA 1
ATOM 662 C C . GLY A 1 89 ? 9.350 14.385 1.749 1.00 81.94 89 GLY A C 1
ATOM 663 O O . GLY A 1 89 ? 9.171 15.292 2.560 1.00 81.94 89 GLY A O 1
ATOM 664 N N . GLU A 1 90 ? 8.490 14.160 0.755 1.00 87.50 90 GLU A N 1
ATOM 665 C CA . GLU A 1 90 ? 7.319 14.983 0.431 1.00 87.50 90 GLU A CA 1
ATOM 666 C C . GLU A 1 90 ? 6.103 14.600 1.298 1.00 87.50 90 GLU A C 1
ATOM 668 O O . GLU A 1 90 ? 5.009 14.306 0.809 1.00 87.50 90 GLU A O 1
ATOM 673 N N . ILE A 1 91 ? 6.285 14.579 2.625 1.00 91.00 91 ILE A N 1
ATOM 674 C CA . ILE A 1 91 ? 5.278 14.091 3.587 1.00 91.00 91 ILE A CA 1
ATOM 675 C C . ILE A 1 91 ? 3.967 14.885 3.503 1.00 91.00 91 ILE A C 1
ATOM 677 O O . ILE A 1 91 ? 2.890 14.304 3.619 1.00 91.00 91 ILE A O 1
ATOM 681 N N . ASN A 1 92 ? 4.028 16.199 3.272 1.00 92.25 92 ASN A N 1
ATOM 682 C CA . ASN A 1 92 ? 2.818 17.018 3.153 1.00 92.25 92 ASN A CA 1
ATOM 683 C C . ASN A 1 92 ? 2.005 16.675 1.902 1.00 92.25 92 ASN A C 1
ATOM 685 O O . ASN A 1 92 ? 0.793 16.517 2.010 1.00 92.25 92 ASN A O 1
ATOM 689 N N . ALA A 1 93 ? 2.657 16.477 0.754 1.00 89.50 93 ALA A N 1
ATOM 690 C CA . ALA A 1 93 ? 1.977 16.038 -0.462 1.00 89.50 93 ALA A CA 1
ATOM 691 C C . ALA A 1 93 ? 1.385 14.627 -0.291 1.00 89.50 93 ALA A C 1
ATOM 693 O O . ALA A 1 93 ? 0.270 14.357 -0.736 1.00 89.50 93 ALA A O 1
ATOM 694 N N . ALA A 1 94 ? 2.097 13.738 0.412 1.00 91.00 94 ALA A N 1
ATOM 695 C CA . ALA A 1 94 ? 1.595 12.412 0.764 1.00 91.00 94 ALA A CA 1
ATOM 696 C C . ALA A 1 94 ? 0.333 12.486 1.648 1.00 91.00 94 ALA A C 1
ATOM 698 O O . ALA A 1 94 ? -0.617 11.736 1.430 1.00 91.00 94 ALA A O 1
ATOM 699 N N . LEU A 1 95 ? 0.303 13.405 2.620 1.00 92.69 95 LEU A N 1
ATOM 700 C CA . LEU A 1 95 ? -0.856 13.655 3.484 1.00 92.69 95 LEU A CA 1
ATOM 701 C C . LEU A 1 95 ? -2.034 14.266 2.723 1.00 92.69 95 LEU A C 1
ATOM 703 O O . LEU A 1 95 ? -3.153 13.799 2.890 1.00 92.69 95 LEU A O 1
ATOM 707 N N . GLU A 1 96 ? -1.796 15.261 1.868 1.00 91.50 96 GLU A N 1
ATOM 708 C CA . GLU A 1 96 ? -2.842 15.852 1.021 1.00 91.50 96 GLU A CA 1
ATOM 709 C C . GLU A 1 96 ? -3.487 14.802 0.113 1.00 91.50 96 GLU A C 1
ATOM 711 O O . GLU A 1 96 ? -4.701 14.801 -0.091 1.00 91.50 96 GLU A O 1
ATOM 716 N N . LEU A 1 97 ? -2.683 13.874 -0.411 1.00 88.56 97 LEU A N 1
ATOM 717 C CA . LEU A 1 97 ? -3.196 12.755 -1.184 1.00 88.56 97 LEU A CA 1
ATOM 718 C C . LEU A 1 97 ? -3.966 11.756 -0.311 1.00 88.56 97 LEU A C 1
ATOM 720 O O . LEU A 1 97 ? -5.000 11.265 -0.740 1.00 88.56 97 LEU A O 1
ATOM 724 N N . LEU A 1 98 ? -3.505 11.465 0.907 1.00 88.50 98 LEU A N 1
ATOM 725 C CA . LEU A 1 98 ? -4.220 10.593 1.847 1.00 88.50 98 LEU A CA 1
ATOM 726 C C . LEU A 1 98 ? -5.577 11.180 2.278 1.00 88.50 98 LEU A C 1
ATOM 728 O O . LEU A 1 98 ? -6.519 10.437 2.545 1.00 88.50 98 LEU A O 1
ATOM 732 N N . GLU A 1 99 ? -5.680 12.506 2.350 1.00 89.56 99 GLU A N 1
ATOM 733 C CA . GLU A 1 99 ? -6.920 13.230 2.647 1.00 89.56 99 GLU A CA 1
ATOM 734 C C . GLU A 1 99 ? -7.910 13.210 1.470 1.00 89.56 99 GLU A C 1
ATOM 736 O O . GLU A 1 99 ? -9.129 13.315 1.678 1.00 89.56 99 GLU A O 1
ATOM 741 N N . ASP A 1 100 ? -7.403 13.012 0.247 1.00 83.38 100 ASP A N 1
ATOM 742 C CA . ASP A 1 100 ? -8.201 12.838 -0.962 1.00 83.38 100 ASP A CA 1
ATOM 743 C C . ASP A 1 100 ? -9.113 11.599 -0.820 1.00 83.38 100 ASP A C 1
ATOM 745 O O . ASP A 1 100 ? -8.635 10.496 -0.530 1.00 83.38 100 ASP A O 1
ATOM 749 N N . PRO A 1 101 ? -10.439 11.733 -1.034 1.00 75.00 101 PRO A N 1
ATOM 750 C CA . PRO A 1 101 ? -11.374 10.613 -0.973 1.00 75.00 101 PRO A CA 1
ATOM 751 C C . PRO A 1 101 ? -10.997 9.416 -1.850 1.00 75.00 101 PRO A C 1
ATOM 753 O O . PRO A 1 101 ? -11.439 8.308 -1.560 1.00 75.00 101 PRO A O 1
ATOM 756 N N . ALA A 1 102 ? -10.230 9.618 -2.920 1.00 72.50 102 ALA A N 1
ATOM 757 C CA . ALA A 1 102 ? -9.808 8.537 -3.797 1.00 72.50 102 ALA A CA 1
ATOM 758 C C . ALA A 1 102 ? -8.710 7.642 -3.196 1.00 72.50 102 ALA A C 1
ATOM 760 O O . ALA A 1 102 ? -8.513 6.511 -3.656 1.00 72.50 102 ALA A O 1
ATOM 761 N N . CYS A 1 103 ? -7.977 8.130 -2.192 1.00 75.88 103 CYS A N 1
ATOM 762 C CA . CYS A 1 103 ? -6.864 7.400 -1.608 1.00 75.88 103 CYS A CA 1
ATOM 763 C C . CYS A 1 103 ? -7.318 6.362 -0.566 1.00 75.88 103 CYS A C 1
ATOM 765 O O . CYS A 1 103 ? -8.366 6.457 0.080 1.00 75.88 103 CYS A O 1
ATOM 767 N N . ASP A 1 104 ? -6.514 5.311 -0.443 1.00 74.62 104 ASP A N 1
ATOM 768 C CA . ASP A 1 104 ? -6.713 4.182 0.463 1.00 74.62 104 ASP A CA 1
ATOM 769 C C . ASP A 1 104 ? -6.036 4.433 1.824 1.00 74.62 104 ASP A C 1
ATOM 771 O O . ASP A 1 104 ? -4.994 5.093 1.913 1.00 74.62 104 ASP A O 1
ATOM 775 N N . THR A 1 105 ? -6.630 3.882 2.886 1.00 74.56 105 THR A N 1
ATOM 776 C CA . THR A 1 105 ? -6.195 4.018 4.281 1.00 74.56 105 THR A CA 1
ATOM 777 C C . THR A 1 105 ? -4.794 3.474 4.557 1.00 74.56 105 THR A C 1
ATOM 779 O O . THR A 1 105 ? -4.124 3.985 5.457 1.00 74.56 105 THR A O 1
ATOM 782 N N . ARG A 1 106 ? -4.293 2.506 3.777 1.00 75.75 106 ARG A N 1
ATOM 783 C CA . ARG A 1 106 ? -2.938 1.938 3.938 1.00 75.75 106 ARG A CA 1
ATOM 784 C C . ARG A 1 106 ? -1.821 2.962 3.864 1.00 75.75 106 ARG A C 1
ATOM 786 O O . ARG A 1 106 ? -0.791 2.773 4.509 1.00 75.75 106 ARG A O 1
ATOM 793 N N . GLY A 1 107 ? -2.019 4.046 3.111 1.00 80.38 107 GLY A N 1
ATOM 794 C CA . GLY A 1 107 ? -1.028 5.116 3.010 1.00 80.38 107 GLY A CA 1
ATOM 795 C C . GLY A 1 107 ? -0.690 5.733 4.373 1.00 80.38 107 GLY A C 1
ATOM 796 O O . GLY A 1 107 ? 0.456 6.105 4.616 1.00 80.38 107 GLY A O 1
ATOM 797 N N . ALA A 1 108 ? -1.650 5.755 5.304 1.00 87.56 108 ALA A N 1
ATOM 798 C CA . ALA A 1 108 ? -1.462 6.313 6.638 1.00 87.56 108 ALA A CA 1
ATOM 799 C C . ALA A 1 108 ? -0.395 5.569 7.450 1.00 87.56 108 ALA A C 1
ATOM 801 O O . ALA A 1 108 ? 0.451 6.210 8.069 1.00 87.56 108 ALA A O 1
ATOM 802 N N . GLY A 1 109 ? -0.384 4.231 7.409 1.00 86.12 109 GLY A N 1
ATOM 803 C CA . GLY A 1 109 ? 0.611 3.417 8.122 1.00 86.12 109 GLY A CA 1
ATOM 804 C C . GLY A 1 109 ? 2.044 3.712 7.680 1.00 86.12 109 GLY A C 1
ATOM 805 O O . GLY A 1 109 ? 2.965 3.724 8.492 1.00 86.12 109 GLY A O 1
ATOM 806 N N . ILE A 1 110 ? 2.223 4.023 6.396 1.00 84.06 110 ILE A N 1
ATOM 807 C CA . ILE A 1 110 ? 3.526 4.369 5.828 1.00 84.06 110 ILE A CA 1
ATOM 808 C C . ILE A 1 110 ? 3.996 5.722 6.357 1.00 84.06 110 ILE A C 1
ATOM 810 O O . ILE A 1 110 ? 5.128 5.837 6.822 1.00 84.06 110 ILE A O 1
ATOM 814 N N . ILE A 1 111 ? 3.118 6.729 6.348 1.00 88.50 111 ILE A N 1
ATOM 815 C CA . ILE A 1 111 ? 3.433 8.053 6.896 1.00 88.50 111 ILE A CA 1
ATOM 816 C C . ILE A 1 111 ? 3.773 7.938 8.384 1.00 88.50 111 ILE A C 1
ATOM 818 O O . ILE A 1 111 ? 4.794 8.471 8.808 1.00 88.50 111 ILE A O 1
ATOM 822 N N . LEU A 1 112 ? 2.978 7.185 9.153 1.00 90.25 112 LEU A N 1
ATOM 823 C CA . LEU A 1 112 ? 3.195 6.958 10.586 1.00 90.25 112 LEU A CA 1
ATOM 824 C C . LEU A 1 112 ? 4.564 6.348 10.898 1.00 90.25 112 LEU A C 1
ATOM 826 O O . LEU A 1 112 ? 5.143 6.653 11.936 1.00 90.25 112 LEU A O 1
ATOM 830 N N . HIS A 1 113 ? 5.085 5.502 10.009 1.00 86.38 113 HIS A N 1
ATOM 831 C CA . HIS A 1 113 ? 6.403 4.899 10.168 1.00 86.38 113 HIS A CA 1
ATOM 832 C C . HIS A 1 113 ? 7.554 5.823 9.744 1.00 86.38 113 HIS A C 1
ATOM 834 O O . HIS A 1 113 ? 8.631 5.766 10.331 1.00 86.38 113 HIS A O 1
ATOM 840 N N . LEU A 1 114 ? 7.349 6.650 8.715 1.00 85.12 114 LEU A N 1
ATOM 841 C CA . LEU A 1 114 ? 8.413 7.458 8.113 1.00 85.12 114 LEU A CA 1
ATOM 842 C C . LEU A 1 114 ? 8.585 8.835 8.758 1.00 85.12 114 LEU A C 1
ATOM 844 O O . LEU A 1 114 ? 9.688 9.376 8.723 1.00 85.12 114 LEU A O 1
ATOM 848 N N . THR A 1 115 ? 7.529 9.409 9.341 1.00 89.06 115 THR A N 1
ATOM 849 C CA . THR A 1 115 ? 7.619 10.719 9.994 1.00 89.0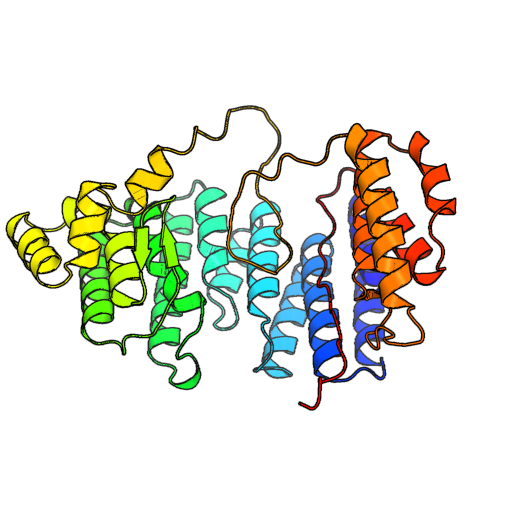6 115 THR A CA 1
ATOM 850 C C . THR A 1 115 ? 7.757 10.585 11.511 1.00 89.06 115 THR A C 1
ATOM 852 O O . THR A 1 115 ? 6.940 9.904 12.135 1.00 89.06 115 THR A O 1
ATOM 855 N N . PRO A 1 116 ? 8.752 11.240 12.139 1.00 90.44 116 PRO A N 1
ATOM 856 C CA . PRO A 1 116 ? 8.845 11.323 13.592 1.00 90.44 116 PRO A CA 1
ATOM 857 C C . PRO A 1 116 ? 7.968 12.441 14.179 1.00 90.44 116 PRO A C 1
ATOM 859 O O . PRO A 1 116 ? 7.856 12.526 15.398 1.00 90.44 116 PRO A O 1
ATOM 862 N N . ASP A 1 117 ? 7.385 13.314 13.346 1.00 94.06 117 ASP A N 1
ATOM 863 C CA . ASP A 1 117 ? 6.581 14.456 13.793 1.00 94.06 117 ASP A CA 1
ATOM 864 C C . ASP A 1 117 ? 5.191 13.997 14.283 1.00 94.06 117 ASP A C 1
ATOM 866 O O . ASP A 1 117 ? 4.366 13.572 13.460 1.00 94.06 117 ASP A O 1
ATOM 870 N N . PRO A 1 118 ? 4.878 14.132 15.589 1.00 93.75 118 PRO A N 1
ATOM 871 C CA . PRO A 1 118 ? 3.593 13.712 16.141 1.00 93.75 118 PRO A CA 1
ATOM 872 C C . PRO A 1 118 ? 2.391 14.429 15.514 1.00 93.75 118 PRO A C 1
ATOM 874 O O . PRO A 1 118 ? 1.311 13.846 15.418 1.00 93.75 118 PRO A O 1
ATOM 877 N N . ALA A 1 119 ? 2.548 15.675 15.053 1.00 95.38 119 ALA A N 1
ATOM 878 C CA . ALA A 1 119 ? 1.463 16.420 14.420 1.00 95.38 119 ALA A CA 1
ATOM 879 C C . ALA A 1 119 ? 1.105 15.822 13.051 1.00 95.38 119 ALA A C 1
ATOM 881 O O . ALA A 1 119 ? -0.076 15.649 12.736 1.00 95.38 119 ALA A O 1
ATOM 882 N N . LEU A 1 120 ? 2.117 15.443 12.264 1.00 95.62 120 LEU A N 1
ATOM 883 C CA . LEU A 1 120 ? 1.932 14.787 10.967 1.00 95.62 120 LEU A CA 1
ATOM 884 C C . LEU A 1 120 ? 1.414 13.352 11.133 1.00 95.62 120 LEU A C 1
ATOM 886 O O . LEU A 1 120 ? 0.520 12.937 10.395 1.00 95.62 120 LEU A O 1
ATOM 890 N N . GLN A 1 121 ? 1.901 12.623 12.141 1.00 95.31 121 GLN A N 1
ATOM 891 C CA . GLN A 1 121 ? 1.372 11.307 12.512 1.00 95.31 121 GLN A CA 1
ATOM 892 C C . GLN A 1 121 ? -0.115 11.383 12.883 1.00 95.31 121 GLN A C 1
ATOM 894 O O . GLN A 1 121 ? -0.940 10.635 12.351 1.00 95.31 121 GLN A O 1
ATOM 899 N N . ARG A 1 122 ? -0.490 12.336 13.743 1.00 96.19 122 ARG A N 1
ATOM 900 C CA . ARG A 1 122 ? -1.889 12.558 14.119 1.00 96.19 122 ARG A CA 1
ATOM 901 C C . ARG A 1 122 ? -2.746 12.939 12.908 1.00 96.19 122 ARG A C 1
ATOM 903 O O . ARG A 1 122 ? -3.846 12.410 12.770 1.00 96.19 122 ARG A O 1
ATOM 910 N N . ARG A 1 123 ? -2.249 13.790 12.000 1.00 96.12 123 ARG A N 1
ATOM 911 C CA . ARG A 1 123 ? -2.944 14.148 10.746 1.00 96.12 123 ARG A CA 1
ATOM 912 C C . ARG A 1 123 ? -3.197 12.921 9.861 1.00 96.12 123 ARG A C 1
ATOM 914 O O . ARG A 1 123 ? -4.322 12.743 9.400 1.00 96.12 123 ARG A O 1
ATOM 921 N N . ALA A 1 124 ? -2.214 12.029 9.711 1.00 94.81 124 ALA A N 1
ATOM 922 C CA . ALA A 1 124 ? -2.384 10.768 8.980 1.00 94.81 124 ALA A CA 1
ATOM 923 C C . ALA A 1 124 ? -3.463 9.866 9.608 1.00 94.81 124 ALA A C 1
ATOM 925 O O . ALA A 1 124 ? -4.303 9.314 8.896 1.00 94.81 124 ALA A O 1
ATOM 926 N N . MET A 1 125 ? -3.480 9.747 10.942 1.00 95.06 125 MET A N 1
ATOM 927 C CA . MET A 1 125 ? -4.502 8.978 11.666 1.00 95.06 125 MET A CA 1
ATOM 928 C C . MET A 1 125 ? -5.910 9.551 11.485 1.00 95.06 125 MET A C 1
ATOM 930 O O . MET A 1 125 ? -6.863 8.791 11.309 1.00 95.06 125 MET A O 1
ATOM 934 N N . VAL A 1 126 ? -6.052 10.880 11.510 1.00 95.44 126 VAL A N 1
ATOM 935 C CA . VAL A 1 126 ? -7.339 11.555 11.276 1.00 95.44 126 VAL A CA 1
ATOM 936 C C . VAL A 1 126 ? -7.826 11.304 9.851 1.00 95.44 126 VAL A C 1
ATOM 938 O O . VAL A 1 126 ? -8.966 10.877 9.677 1.00 95.44 126 VAL A O 1
ATOM 941 N N . ALA A 1 127 ? -6.958 11.460 8.846 1.00 93.12 127 ALA A N 1
ATOM 942 C CA . ALA A 1 127 ? -7.303 11.174 7.454 1.00 93.12 127 ALA A CA 1
ATOM 943 C C . ALA A 1 127 ? -7.763 9.714 7.266 1.00 93.12 127 ALA A C 1
ATOM 945 O O . ALA A 1 127 ? -8.793 9.458 6.635 1.00 93.12 127 ALA A O 1
ATOM 946 N N . ALA A 1 128 ? -7.066 8.756 7.892 1.00 91.69 128 ALA A N 1
ATOM 947 C CA . ALA A 1 128 ? -7.449 7.346 7.861 1.00 91.69 128 ALA A CA 1
ATOM 948 C C . ALA A 1 128 ? -8.821 7.088 8.509 1.00 91.69 128 ALA A C 1
ATOM 950 O O . ALA A 1 128 ? -9.650 6.372 7.940 1.00 91.69 128 ALA A O 1
ATOM 951 N N . ARG A 1 129 ? -9.093 7.703 9.668 1.00 93.25 129 ARG A N 1
ATOM 952 C CA . ARG A 1 129 ? -10.390 7.604 10.358 1.00 93.25 129 ARG A CA 1
ATOM 953 C C . ARG A 1 129 ? -11.521 8.194 9.521 1.00 93.25 129 ARG A C 1
ATOM 955 O O . ARG A 1 129 ? -12.574 7.575 9.392 1.00 93.25 129 ARG A O 1
ATOM 962 N N . ASP A 1 130 ? -11.319 9.372 8.939 1.00 91.50 130 ASP A N 1
ATOM 963 C CA . ASP A 1 130 ? -12.338 10.043 8.128 1.00 91.50 130 ASP A CA 1
ATOM 964 C C . ASP A 1 130 ? -12.634 9.281 6.835 1.00 91.50 130 ASP A C 1
ATOM 966 O O . ASP A 1 130 ? -13.771 9.281 6.351 1.00 91.50 130 ASP A O 1
ATOM 970 N N . ARG A 1 131 ? -11.637 8.585 6.279 1.00 86.25 131 ARG A N 1
ATOM 971 C CA . ARG A 1 131 ? -11.844 7.662 5.163 1.00 86.25 131 ARG A CA 1
ATOM 972 C C . ARG A 1 131 ? -12.641 6.434 5.594 1.00 86.25 131 ARG A C 1
ATOM 974 O O . ARG A 1 131 ? -13.626 6.103 4.938 1.00 86.25 131 ARG A O 1
ATOM 981 N N . TRP A 1 132 ? -12.267 5.806 6.706 1.00 88.69 132 TRP A N 1
ATOM 982 C CA . TRP A 1 132 ? -13.006 4.680 7.279 1.00 88.69 132 TRP A CA 1
ATOM 983 C C . TRP A 1 132 ? -14.481 5.031 7.540 1.00 88.69 132 TRP A C 1
ATOM 985 O O . TRP A 1 132 ? -15.369 4.290 7.123 1.00 88.69 132 TRP A O 1
ATOM 995 N N . ARG A 1 133 ? -14.766 6.207 8.114 1.00 89.75 133 ARG A N 1
ATOM 996 C CA . ARG A 1 133 ? -16.135 6.724 8.308 1.00 89.75 133 ARG A CA 1
ATOM 997 C C . ARG A 1 133 ? -16.923 6.847 7.008 1.00 89.75 133 ARG A C 1
ATOM 999 O O . ARG A 1 133 ? -18.069 6.412 6.949 1.00 89.75 133 ARG A O 1
ATOM 1006 N N . ARG A 1 134 ? -16.316 7.424 5.967 1.00 85.38 134 ARG A N 1
ATOM 1007 C CA . ARG A 1 134 ? -16.950 7.562 4.647 1.00 85.38 134 ARG A CA 1
ATOM 1008 C C . ARG A 1 134 ? -17.264 6.201 4.033 1.00 85.38 134 ARG A C 1
ATOM 1010 O O . ARG A 1 134 ? -18.379 5.988 3.574 1.00 85.38 134 ARG A O 1
ATOM 1017 N N . LEU A 1 135 ? -16.314 5.266 4.091 1.00 81.25 135 LEU A N 1
ATOM 1018 C CA . LEU A 1 135 ? -16.507 3.909 3.577 1.00 81.25 135 LEU A CA 1
ATOM 1019 C C . LEU A 1 135 ? -17.651 3.186 4.288 1.00 81.25 135 LEU A C 1
ATOM 1021 O O . LEU A 1 135 ? -18.390 2.464 3.633 1.00 81.25 135 LEU A O 1
ATOM 1025 N N . ARG A 1 136 ? -17.837 3.392 5.598 1.00 84.19 136 ARG A N 1
ATOM 1026 C CA . ARG A 1 136 ? -18.965 2.820 6.356 1.00 84.19 136 ARG A CA 1
ATOM 1027 C C . ARG A 1 136 ? -20.329 3.322 5.885 1.00 84.19 136 ARG A C 1
ATOM 1029 O O . ARG A 1 136 ? -21.286 2.556 5.899 1.00 84.19 136 ARG A O 1
ATOM 1036 N N . GLN A 1 137 ? -20.410 4.584 5.471 1.00 82.69 137 GLN A N 1
ATOM 1037 C CA . GLN A 1 137 ? -21.650 5.216 5.008 1.00 82.69 137 GLN A CA 1
ATOM 1038 C C . GLN A 1 137 ? -22.012 4.852 3.565 1.00 82.69 137 GLN A C 1
ATOM 1040 O O . GLN A 1 137 ? -23.161 5.033 3.174 1.00 82.69 137 GLN A O 1
ATOM 1045 N N . ASP A 1 138 ? -21.054 4.352 2.785 1.00 78.56 138 ASP A N 1
ATOM 1046 C CA . ASP A 1 138 ? -21.250 3.987 1.387 1.00 78.56 138 ASP A CA 1
ATOM 1047 C C . ASP A 1 138 ? -21.864 2.572 1.254 1.00 78.56 138 ASP A C 1
ATOM 1049 O O . ASP A 1 138 ? -21.206 1.582 1.610 1.00 78.56 138 ASP A O 1
ATOM 1053 N N . PRO A 1 139 ? -23.106 2.439 0.741 1.00 66.38 139 PRO A N 1
ATOM 1054 C CA . PRO A 1 139 ? -23.758 1.148 0.525 1.00 66.38 139 PRO A CA 1
ATOM 1055 C C . PRO A 1 139 ? -23.091 0.297 -0.563 1.00 66.38 139 PRO A C 1
ATOM 1057 O O . PRO A 1 139 ? -23.235 -0.922 -0.541 1.00 66.38 139 PRO A O 1
ATOM 1060 N N . GLU A 1 140 ? -22.356 0.901 -1.503 1.00 66.81 140 GLU A N 1
ATOM 1061 C CA . GLU A 1 140 ? -21.612 0.159 -2.532 1.00 66.81 140 GLU A CA 1
ATOM 1062 C C . GLU A 1 140 ? -20.246 -0.333 -2.017 1.00 66.81 140 GLU A C 1
ATOM 1064 O O . GLU A 1 140 ? -19.620 -1.199 -2.625 1.00 66.81 140 GLU A O 1
ATOM 1069 N N . SER A 1 141 ? -19.806 0.149 -0.849 1.00 62.19 141 SER A N 1
ATOM 1070 C CA . SER A 1 141 ? -18.556 -0.252 -0.183 1.00 62.19 141 SER A CA 1
ATOM 1071 C C . SER A 1 141 ? -18.702 -1.498 0.717 1.00 62.19 141 SER A C 1
ATOM 1073 O O . SER A 1 141 ? -17.770 -1.899 1.423 1.00 62.19 141 SER A O 1
ATOM 1075 N N . VAL A 1 142 ? -19.874 -2.139 0.720 1.00 50.38 142 VAL A N 1
ATOM 1076 C CA . VAL A 1 142 ? -20.162 -3.347 1.511 1.00 50.38 142 VAL A CA 1
ATOM 1077 C C . VAL A 1 142 ? -19.213 -4.478 1.080 1.00 50.38 142 VAL A C 1
ATOM 1079 O O . VAL A 1 142 ? -19.322 -4.992 -0.027 1.00 50.38 142 VAL A O 1
ATOM 1082 N N . GLY A 1 143 ? -18.266 -4.863 1.947 1.00 52.56 143 GLY A N 1
ATOM 1083 C CA . GLY A 1 143 ? -17.325 -5.969 1.687 1.00 52.56 143 GLY A CA 1
ATOM 1084 C C . GLY A 1 143 ? -15.900 -5.543 1.343 1.00 52.56 143 GLY A C 1
ATOM 1085 O O . GLY A 1 143 ? -15.039 -6.395 1.132 1.00 52.56 143 GLY A O 1
ATOM 1086 N N . GLY A 1 144 ? -15.622 -4.240 1.251 1.00 60.41 144 GLY A N 1
ATOM 1087 C CA . GLY A 1 144 ? -14.300 -3.761 0.857 1.00 60.41 144 GLY A CA 1
ATOM 1088 C C . GLY A 1 144 ? -13.227 -4.051 1.910 1.00 60.41 144 GLY A C 1
ATOM 1089 O O . GLY A 1 144 ? -13.349 -3.599 3.050 1.00 60.41 144 GLY A O 1
ATOM 1090 N N . PHE A 1 145 ? -12.123 -4.693 1.497 1.00 59.72 145 PHE A N 1
ATOM 1091 C CA . PHE A 1 145 ? -10.918 -4.938 2.315 1.00 59.72 145 PHE A CA 1
ATOM 1092 C C . PHE A 1 145 ? -10.475 -3.725 3.159 1.00 59.72 145 PHE A C 1
ATOM 1094 O O . PHE A 1 145 ? -9.988 -3.882 4.275 1.00 59.72 145 PHE A O 1
ATOM 1101 N N . GLN A 1 146 ? -10.713 -2.516 2.649 1.00 63.59 146 GLN A N 1
ATOM 1102 C CA . GLN A 1 146 ? -10.374 -1.231 3.264 1.00 63.59 146 GLN A CA 1
ATOM 1103 C C . GLN A 1 146 ? -11.041 -0.987 4.622 1.00 63.59 146 GLN A C 1
ATOM 1105 O O . GLN A 1 146 ? -10.455 -0.343 5.491 1.00 63.59 146 GLN A O 1
ATOM 1110 N N . ARG A 1 147 ? -12.248 -1.525 4.859 1.00 68.12 147 ARG A N 1
ATOM 1111 C CA . ARG A 1 147 ? -12.923 -1.375 6.160 1.00 68.12 147 ARG A CA 1
ATOM 1112 C C . ARG A 1 147 ? -12.183 -2.112 7.285 1.00 68.12 147 ARG A C 1
ATOM 1114 O O . ARG A 1 147 ? -12.365 -1.766 8.450 1.00 68.12 147 ARG A O 1
ATOM 1121 N N . HIS A 1 148 ? -11.337 -3.095 6.962 1.00 76.12 148 HIS A N 1
ATOM 1122 C CA . HIS A 1 148 ? -10.576 -3.886 7.939 1.00 76.12 148 HIS A CA 1
ATOM 1123 C C . HIS A 1 148 ? -9.222 -3.292 8.319 1.00 76.12 148 HIS A C 1
ATOM 1125 O O . HIS A 1 148 ? -8.586 -3.782 9.249 1.00 76.12 148 HIS A O 1
ATOM 1131 N N . GLU A 1 149 ? -8.778 -2.241 7.637 1.00 80.94 149 GLU A N 1
ATOM 1132 C CA . GLU A 1 149 ? -7.429 -1.712 7.836 1.00 80.94 149 GLU A CA 1
ATOM 1133 C C . GLU A 1 149 ? -7.358 -0.730 9.004 1.00 80.94 149 GLU A C 1
ATOM 1135 O O . GLU A 1 149 ? -6.390 -0.735 9.764 1.00 80.94 149 GLU A O 1
ATOM 1140 N N . PHE A 1 150 ? -8.395 0.093 9.183 1.00 90.69 150 PHE A N 1
ATOM 1141 C CA . PHE A 1 150 ? -8.390 1.124 10.218 1.00 90.69 150 PHE A CA 1
ATOM 1142 C C . PHE A 1 150 ? -8.354 0.575 11.657 1.00 90.69 150 PHE A C 1
ATOM 1144 O O . PHE A 1 150 ? -7.550 1.091 12.433 1.00 90.69 150 PHE A O 1
ATOM 1151 N N . PRO A 1 151 ? -9.121 -0.467 12.051 1.00 92.31 151 PRO A N 1
ATOM 1152 C CA . PRO A 1 151 ? -9.036 -1.011 13.412 1.00 92.31 151 PRO A CA 1
ATOM 1153 C C . PRO A 1 151 ? -7.629 -1.521 13.753 1.00 92.31 151 PRO A C 1
ATOM 1155 O O . PRO A 1 151 ? -7.101 -1.241 14.831 1.00 92.31 151 PRO A O 1
ATOM 1158 N N . GLN A 1 152 ? -6.979 -2.196 12.799 1.00 89.94 152 GLN A N 1
ATOM 1159 C CA . GLN A 1 152 ? -5.585 -2.612 12.929 1.00 89.94 152 GLN A CA 1
ATOM 1160 C C . GLN A 1 152 ? -4.640 -1.409 13.066 1.00 89.94 152 GLN A C 1
ATOM 1162 O O . GLN A 1 152 ? -3.804 -1.392 13.973 1.00 89.94 152 GLN A O 1
ATOM 1167 N N . LEU A 1 153 ? -4.771 -0.406 12.192 1.00 90.50 153 LEU A N 1
ATOM 1168 C CA . LEU A 1 153 ? -3.949 0.805 12.224 1.00 90.50 153 LEU A CA 1
ATOM 1169 C C . LEU A 1 153 ? -4.083 1.535 13.569 1.00 90.50 153 LEU A C 1
ATOM 1171 O O . LEU A 1 153 ? -3.083 1.916 14.178 1.00 90.50 153 LEU A O 1
ATOM 1175 N N . PHE A 1 154 ? -5.316 1.676 14.060 1.00 94.56 154 PHE A N 1
ATOM 1176 C CA . PHE A 1 154 ? -5.612 2.276 15.354 1.00 94.56 154 PHE A CA 1
ATOM 1177 C C . PHE A 1 154 ? -4.971 1.498 16.501 1.00 94.56 154 PHE A C 1
ATOM 1179 O O . PHE A 1 154 ? -4.308 2.111 17.336 1.00 94.56 154 PHE A O 1
ATOM 1186 N N . SER A 1 155 ? -5.076 0.164 16.520 1.00 92.94 155 SER A N 1
ATOM 1187 C CA . SER A 1 155 ? -4.418 -0.642 17.557 1.00 92.94 155 SER A CA 1
ATOM 1188 C C . SER A 1 155 ? -2.915 -0.392 17.608 1.00 92.94 155 SER A C 1
ATOM 1190 O O . SER A 1 155 ? -2.369 -0.160 18.685 1.00 92.94 155 SER A O 1
ATOM 1192 N N . GLN A 1 156 ? -2.261 -0.370 16.446 1.00 90.50 156 GLN A N 1
ATOM 1193 C CA . GLN A 1 156 ? -0.811 -0.218 16.331 1.00 90.50 156 GLN A CA 1
ATOM 1194 C C . GLN A 1 156 ? -0.319 1.189 16.691 1.00 90.50 156 GLN A C 1
ATOM 1196 O O . GLN A 1 156 ? 0.751 1.330 17.281 1.00 90.50 156 GLN A O 1
ATOM 1201 N N . HIS A 1 157 ? -1.088 2.226 16.350 1.00 92.19 157 HIS A N 1
ATOM 1202 C CA . HIS A 1 157 ? -0.613 3.611 16.385 1.00 92.19 157 HIS A CA 1
ATOM 1203 C C . HIS A 1 157 ? -1.402 4.538 17.316 1.00 92.19 157 HIS A C 1
ATOM 1205 O O . HIS A 1 157 ? -1.154 5.738 17.309 1.00 92.19 157 HIS A O 1
ATOM 1211 N N . ARG A 1 158 ? -2.301 4.033 18.173 1.00 93.69 158 ARG A N 1
ATOM 1212 C CA . ARG A 1 158 ? -3.101 4.869 19.100 1.00 93.69 158 ARG A CA 1
ATOM 1213 C C . ARG A 1 158 ? -2.295 5.863 19.943 1.00 93.69 158 ARG A C 1
ATOM 1215 O O . ARG A 1 158 ? -2.832 6.895 20.318 1.00 93.69 158 ARG A O 1
ATOM 1222 N N . GLN A 1 159 ? -1.024 5.567 20.228 1.00 93.50 159 GLN A N 1
ATOM 1223 C CA . GLN A 1 159 ? -0.155 6.400 21.069 1.00 93.50 159 GLN A CA 1
ATOM 1224 C C . GLN A 1 159 ? 0.135 7.785 20.470 1.00 93.50 159 GLN A C 1
ATOM 1226 O O . GLN A 1 159 ? 0.592 8.667 21.187 1.00 93.50 159 GLN A O 1
ATOM 1231 N N . VAL A 1 160 ? -0.149 7.998 19.178 1.00 94.38 160 VAL A N 1
ATOM 1232 C CA . VAL A 1 160 ? -0.042 9.325 18.543 1.00 94.38 160 VAL A CA 1
ATOM 1233 C C . VAL A 1 160 ? -1.208 10.256 18.904 1.00 94.38 160 VAL A C 1
ATOM 1235 O O . VAL A 1 160 ? -1.185 11.437 18.566 1.00 94.38 160 VAL A O 1
ATOM 1238 N N . LEU A 1 161 ? -2.245 9.722 19.551 1.00 96.19 161 LEU A N 1
ATOM 1239 C CA . LEU A 1 161 ? -3.450 10.434 19.967 1.00 96.19 161 LEU A CA 1
ATOM 1240 C C . LEU A 1 161 ? -3.416 10.685 21.475 1.00 96.19 161 LEU A C 1
ATOM 1242 O O . LEU A 1 161 ? -2.855 9.885 22.229 1.00 96.19 161 LEU A O 1
ATOM 1246 N N . ASP A 1 162 ? -4.077 11.746 21.937 1.00 96.50 162 ASP A N 1
ATOM 1247 C CA . ASP A 1 162 ? -4.243 11.954 23.377 1.00 96.50 162 ASP A CA 1
ATOM 1248 C C . ASP A 1 162 ? -5.233 10.944 23.999 1.00 96.50 162 ASP A C 1
ATOM 1250 O O . ASP A 1 162 ? -5.999 10.274 23.306 1.00 96.50 162 ASP A O 1
ATOM 1254 N N . ALA A 1 163 ? -5.235 10.817 25.328 1.00 95.56 163 ALA A N 1
ATOM 1255 C CA . ALA A 1 163 ? -6.062 9.823 26.021 1.00 95.56 163 ALA A CA 1
ATOM 1256 C C . ALA A 1 163 ? -7.574 9.993 25.769 1.00 95.56 163 ALA A C 1
ATOM 1258 O O . ALA A 1 163 ? -8.306 9.004 25.689 1.00 95.56 163 ALA A O 1
ATOM 1259 N N . LYS A 1 164 ? -8.049 11.237 25.625 1.00 96.94 164 LYS A N 1
ATOM 1260 C CA . LYS A 1 164 ? -9.463 11.529 25.362 1.00 96.94 164 LYS A CA 1
ATOM 1261 C C . LYS A 1 164 ? -9.830 11.116 23.941 1.00 96.94 164 LYS A C 1
ATOM 1263 O O . LYS A 1 164 ? -10.901 10.552 23.723 1.00 96.94 164 LYS A O 1
ATOM 1268 N N . GLU A 1 165 ? -8.945 11.374 22.985 1.00 97.31 165 GLU A N 1
ATOM 1269 C CA . GLU A 1 165 ? -9.091 10.927 21.606 1.00 97.31 165 GLU A CA 1
ATOM 1270 C C . GLU A 1 165 ? -9.085 9.405 21.508 1.00 97.31 165 GLU A C 1
ATOM 1272 O O . GLU A 1 165 ? -9.997 8.846 20.906 1.00 97.31 165 GLU A O 1
ATOM 1277 N N . GLN A 1 166 ? -8.125 8.729 22.144 1.00 97.50 166 GLN A N 1
ATOM 1278 C CA . GLN A 1 166 ? -8.053 7.267 22.140 1.00 97.50 166 GLN A CA 1
ATOM 1279 C C . GLN A 1 166 ? -9.361 6.634 22.637 1.00 97.50 166 GLN A C 1
ATOM 1281 O O . GLN A 1 166 ? -9.908 5.759 21.966 1.00 97.50 166 GLN A O 1
ATOM 1286 N N . ALA A 1 167 ? -9.900 7.112 23.764 1.00 97.44 167 ALA A N 1
ATOM 1287 C CA . ALA A 1 167 ? -11.170 6.624 24.297 1.00 97.44 167 ALA A CA 1
ATOM 1288 C C . ALA A 1 167 ? -12.338 6.874 23.326 1.00 97.44 167 ALA A C 1
ATOM 1290 O O . ALA A 1 167 ? -13.074 5.949 22.990 1.00 97.44 167 ALA A O 1
ATOM 1291 N N . ALA A 1 168 ? -12.462 8.097 22.800 1.00 98.00 168 ALA A N 1
ATOM 1292 C CA . ALA A 1 168 ? -13.543 8.449 21.880 1.00 98.00 168 ALA A CA 1
ATOM 1293 C C . ALA A 1 168 ? -13.494 7.663 20.556 1.00 98.00 168 ALA A C 1
ATOM 1295 O O . ALA A 1 168 ? -14.533 7.359 19.973 1.00 98.00 168 ALA A O 1
ATOM 1296 N N . TRP A 1 169 ? -12.298 7.351 20.050 1.00 97.75 169 TRP A N 1
ATOM 1297 C CA . TRP A 1 169 ? -12.131 6.583 18.814 1.00 97.75 169 TRP A CA 1
ATOM 1298 C C . TRP A 1 169 ? -12.408 5.095 19.046 1.00 97.75 169 TRP A C 1
ATOM 1300 O O . TRP A 1 169 ? -12.992 4.446 18.180 1.00 97.75 169 TRP A O 1
ATOM 1310 N N . LEU A 1 170 ? -12.046 4.567 20.220 1.00 97.88 170 LEU A N 1
ATOM 1311 C CA . LEU A 1 170 ? -12.391 3.206 20.623 1.00 97.88 170 LEU A CA 1
ATOM 1312 C C . LEU A 1 170 ? -13.908 3.022 20.753 1.00 97.88 170 LEU A C 1
ATOM 1314 O O . LEU A 1 170 ? -14.440 2.038 20.246 1.00 97.88 170 LEU A O 1
ATOM 1318 N N . ASP A 1 171 ? -14.604 3.968 21.385 1.00 97.81 171 ASP A N 1
ATOM 1319 C CA . ASP A 1 171 ? -16.065 3.924 21.517 1.00 97.81 171 ASP A CA 1
ATOM 1320 C C . ASP A 1 171 ? -16.755 3.925 20.148 1.00 97.81 171 ASP A C 1
ATOM 1322 O O . ASP A 1 171 ? -17.695 3.165 19.916 1.00 97.81 171 ASP A O 1
ATOM 1326 N N . GLU A 1 172 ? -16.251 4.723 19.205 1.00 97.06 172 GLU A N 1
ATOM 1327 C CA . GLU A 1 172 ? -16.762 4.727 17.835 1.00 97.06 172 GLU A CA 1
ATOM 1328 C C . GLU A 1 172 ? -16.510 3.398 17.108 1.00 97.06 172 GLU A C 1
ATOM 1330 O O . GLU A 1 172 ? -17.383 2.923 16.380 1.00 97.06 172 GLU A O 1
ATOM 1335 N N . LEU A 1 173 ? -15.337 2.785 17.294 1.00 95.94 173 LEU A N 1
ATOM 1336 C CA . LEU A 1 173 ? -15.027 1.467 16.734 1.00 95.94 173 LEU A CA 1
ATOM 1337 C C . LEU A 1 173 ? -15.939 0.382 17.310 1.00 95.94 173 LEU A C 1
ATOM 1339 O O . LEU A 1 173 ? -16.459 -0.433 16.554 1.00 95.94 173 LEU A O 1
ATOM 1343 N N . LEU A 1 174 ? -16.186 0.394 18.620 1.00 96.62 174 LEU A N 1
ATOM 1344 C CA . LEU A 1 174 ? -17.127 -0.525 19.262 1.00 96.62 174 LEU A CA 1
ATOM 1345 C C . LEU A 1 174 ? -18.554 -0.331 18.742 1.00 96.62 174 LEU A C 1
ATOM 1347 O O . LEU A 1 174 ? -19.243 -1.309 18.462 1.00 96.62 174 LEU A O 1
ATOM 1351 N N . GLN A 1 175 ? -18.980 0.920 18.553 1.00 95.44 175 GLN A N 1
ATOM 1352 C CA . GLN A 1 175 ? -20.268 1.224 17.937 1.00 95.44 175 GLN A CA 1
ATOM 1353 C C . GLN A 1 175 ? -20.332 0.690 16.497 1.00 95.44 175 GLN A C 1
ATOM 1355 O O . GLN A 1 175 ? -21.336 0.105 16.104 1.00 95.44 175 GLN A O 1
ATOM 1360 N N . ALA A 1 176 ? -19.264 0.843 15.715 1.00 92.62 176 ALA A N 1
ATOM 1361 C CA . ALA A 1 176 ? -19.197 0.284 14.368 1.00 92.62 176 ALA A CA 1
ATOM 1362 C C . ALA A 1 176 ? -19.314 -1.245 14.375 1.00 92.62 176 ALA A C 1
ATOM 1364 O O . ALA A 1 176 ? -20.117 -1.790 13.629 1.00 92.62 176 ALA A O 1
ATOM 1365 N N . ILE A 1 177 ? -18.577 -1.931 15.252 1.00 92.88 177 ILE A N 1
ATOM 1366 C CA . ILE A 1 177 ? -18.634 -3.394 15.385 1.00 92.88 177 ILE A CA 1
ATOM 1367 C C . ILE A 1 177 ? -20.055 -3.854 15.740 1.00 92.88 177 ILE A C 1
ATOM 1369 O O . ILE A 1 177 ? -20.548 -4.819 15.165 1.00 92.88 177 ILE A O 1
ATOM 1373 N N . GLU A 1 178 ? -20.737 -3.157 16.648 1.00 93.19 178 GLU A N 1
ATOM 1374 C CA . GLU A 1 178 ? -22.084 -3.530 17.090 1.00 93.19 178 GLU A CA 1
ATOM 1375 C C . GLU A 1 178 ? -23.154 -3.310 16.005 1.00 93.19 178 GLU A C 1
ATOM 1377 O O . GLU A 1 178 ? -24.012 -4.171 15.795 1.00 93.19 178 GLU A O 1
ATOM 1382 N N . TYR A 1 179 ? -23.123 -2.160 15.324 1.00 91.19 179 TYR A N 1
ATOM 1383 C CA . TYR A 1 179 ? -24.240 -1.703 14.488 1.00 91.19 179 TYR A CA 1
ATOM 1384 C C . TYR A 1 179 ? -24.016 -1.850 12.983 1.00 91.19 179 TYR A C 1
ATOM 1386 O O . TYR A 1 179 ? -25.001 -1.922 12.244 1.00 91.19 179 TYR A O 1
ATOM 1394 N N . ASP A 1 180 ? -22.771 -1.904 12.507 1.00 88.81 180 ASP A N 1
ATOM 1395 C CA . ASP A 1 180 ? -22.525 -2.129 11.085 1.00 88.81 180 ASP A CA 1
ATOM 1396 C C . ASP A 1 180 ? -22.928 -3.576 10.716 1.00 88.81 180 ASP A C 1
ATOM 1398 O O . ASP A 1 180 ? -22.838 -4.482 11.559 1.00 88.81 180 ASP A O 1
ATOM 1402 N N . PRO A 1 181 ? -23.394 -3.825 9.475 1.00 87.44 181 PRO A N 1
ATOM 1403 C CA . PRO A 1 181 ? -23.717 -5.173 9.019 1.00 87.44 181 PRO A CA 1
ATOM 1404 C C . PRO A 1 181 ? -22.501 -6.090 9.132 1.00 87.44 181 PRO A C 1
ATOM 1406 O O . PRO A 1 181 ? -21.435 -5.762 8.607 1.00 87.44 181 PRO A O 1
ATOM 1409 N N . ASP A 1 182 ? -22.672 -7.240 9.785 1.00 89.62 182 ASP A N 1
ATOM 1410 C CA . ASP A 1 182 ? -21.621 -8.251 9.811 1.00 89.62 182 ASP A CA 1
ATOM 1411 C C . ASP A 1 182 ? -21.494 -8.926 8.445 1.00 89.62 182 ASP A C 1
ATOM 1413 O O . ASP A 1 182 ? -22.480 -9.111 7.727 1.00 89.62 182 ASP A O 1
ATOM 1417 N N . GLN A 1 183 ? -20.270 -9.281 8.088 1.00 85.31 183 GLN A N 1
ATOM 1418 C CA . GLN A 1 183 ? -19.930 -9.881 6.810 1.00 85.31 183 GLN A CA 1
ATOM 1419 C C . GLN A 1 183 ? -19.104 -11.138 7.031 1.00 85.31 183 GLN A C 1
ATOM 1421 O O . GLN A 1 183 ? -18.360 -11.260 8.008 1.00 85.31 183 GLN A O 1
ATOM 1426 N N . GLU A 1 184 ? -19.229 -12.066 6.088 1.00 85.06 184 GLU A N 1
ATOM 1427 C CA . GLU A 1 184 ? -18.395 -13.254 6.075 1.00 85.06 184 GLU A CA 1
ATOM 1428 C C . GLU A 1 184 ? -16.955 -12.872 5.723 1.00 85.06 184 GLU A C 1
ATOM 1430 O O . GLU A 1 184 ? -16.690 -12.077 4.817 1.00 85.06 184 GLU A O 1
ATOM 1435 N N . THR A 1 185 ? -16.008 -13.446 6.450 1.00 83.62 185 THR A N 1
ATOM 1436 C CA . THR A 1 185 ? -14.577 -13.288 6.198 1.00 83.62 185 THR A CA 1
ATOM 1437 C C . THR A 1 185 ? -13.868 -14.627 6.374 1.00 83.62 185 THR A C 1
ATOM 1439 O O . THR A 1 185 ? -14.449 -15.621 6.796 1.00 83.62 185 THR A O 1
ATOM 1442 N N . ASN A 1 186 ? -12.594 -14.686 6.008 1.00 83.06 186 ASN A N 1
ATOM 1443 C CA . ASN A 1 186 ? -11.734 -15.836 6.285 1.00 83.06 186 ASN A CA 1
ATOM 1444 C C . ASN A 1 186 ? -10.401 -15.335 6.845 1.00 83.06 186 ASN A C 1
ATOM 1446 O O . ASN A 1 186 ? -9.320 -15.609 6.314 1.00 83.06 186 ASN A O 1
ATOM 1450 N N . SER A 1 187 ? -10.499 -14.497 7.877 1.00 82.50 187 SER A N 1
ATOM 1451 C CA . SER A 1 187 ? -9.347 -13.820 8.463 1.00 82.50 187 SER A CA 1
ATOM 1452 C C . SER A 1 187 ? -8.601 -14.776 9.386 1.00 82.50 187 SER A C 1
ATOM 1454 O O . SER A 1 187 ? -9.154 -15.277 10.362 1.00 82.50 187 SER A O 1
ATOM 1456 N N . GLY A 1 188 ? -7.335 -15.044 9.062 1.00 84.62 188 GLY A N 1
ATOM 1457 C CA . GLY A 1 188 ? -6.453 -15.906 9.847 1.00 84.62 188 GLY A CA 1
ATOM 1458 C C . GLY A 1 188 ? -5.426 -15.112 10.651 1.00 84.62 188 GLY A C 1
ATOM 1459 O O . GLY A 1 188 ? -4.784 -14.200 10.126 1.00 84.62 188 GLY A O 1
ATOM 1460 N N . PHE A 1 189 ? -5.238 -15.506 11.906 1.00 84.44 189 PHE A N 1
ATOM 1461 C CA . PHE A 1 189 ? -4.315 -14.910 12.864 1.00 84.44 189 PHE A CA 1
ATOM 1462 C C . PHE A 1 189 ? -3.428 -16.002 13.482 1.00 84.44 189 PHE A C 1
ATOM 1464 O O . PHE A 1 189 ? -3.889 -16.877 14.213 1.00 84.44 189 PHE A O 1
ATOM 1471 N N . GLY A 1 190 ? -2.129 -15.971 13.174 1.00 83.31 190 GLY A N 1
ATOM 1472 C CA . GLY A 1 190 ? -1.232 -17.075 13.529 1.00 83.31 190 GLY A CA 1
ATOM 1473 C C . GLY A 1 190 ? -1.642 -18.389 12.850 1.00 83.31 190 GLY A C 1
ATOM 1474 O O . GLY A 1 190 ? -2.230 -18.383 11.769 1.00 83.31 190 GLY A O 1
ATOM 1475 N N . GLU A 1 191 ? -1.309 -19.520 13.471 1.00 79.75 191 GLU A N 1
ATOM 1476 C CA . GLU A 1 191 ? -1.637 -20.851 12.931 1.00 79.75 191 GLU A CA 1
ATOM 1477 C C . GLU A 1 191 ? -3.018 -21.353 13.377 1.00 79.75 191 GLU A C 1
ATOM 1479 O O . GLU A 1 191 ? -3.651 -22.126 12.659 1.00 79.75 191 GLU A O 1
ATOM 1484 N N . ASN A 1 192 ? -3.502 -20.881 14.531 1.00 83.56 192 ASN A N 1
ATOM 1485 C CA . ASN A 1 192 ? -4.600 -21.519 15.264 1.00 83.56 192 ASN A CA 1
ATOM 1486 C C . ASN A 1 192 ? -5.878 -20.679 15.370 1.00 83.56 192 ASN A C 1
ATOM 1488 O O . ASN A 1 192 ? -6.884 -21.188 15.853 1.00 83.56 192 ASN A O 1
ATOM 1492 N N . VAL A 1 193 ? -5.863 -19.411 14.952 1.00 89.88 193 VAL A N 1
ATOM 1493 C CA . VAL A 1 193 ? -7.040 -18.538 15.039 1.00 89.88 193 VAL A CA 1
ATOM 1494 C C . VAL A 1 193 ? -7.528 -18.203 13.638 1.00 89.88 193 VAL A C 1
ATOM 1496 O O . VAL A 1 193 ? -6.775 -17.695 12.804 1.00 89.88 193 VAL A O 1
ATOM 1499 N N . ARG A 1 194 ? -8.803 -18.488 13.379 1.00 91.19 194 ARG A N 1
ATOM 1500 C CA . ARG A 1 194 ? -9.524 -18.078 12.174 1.00 91.19 194 ARG A CA 1
ATOM 1501 C C . ARG A 1 194 ? -10.874 -17.529 12.592 1.00 91.19 194 ARG A C 1
ATOM 1503 O O . ARG A 1 194 ? -11.520 -18.131 13.440 1.00 91.19 194 ARG A O 1
ATOM 1510 N N . PHE A 1 195 ? -11.272 -16.424 11.980 1.00 90.06 195 PHE A N 1
ATOM 1511 C CA . PHE A 1 195 ? -12.594 -15.846 12.162 1.00 90.06 195 PHE A CA 1
ATOM 1512 C C . PHE A 1 195 ? -13.350 -15.845 10.848 1.00 90.06 195 PHE A C 1
ATOM 1514 O O . PHE A 1 195 ? -12.783 -15.552 9.787 1.00 90.06 195 PHE A O 1
ATOM 1521 N N . HIS A 1 196 ? -14.643 -16.128 10.965 1.00 90.38 196 HIS A N 1
ATOM 1522 C CA . HIS A 1 196 ? -15.589 -16.088 9.857 1.00 90.38 196 HIS A CA 1
ATOM 1523 C C . HIS A 1 196 ? -16.479 -14.842 9.870 1.00 90.38 196 HIS A C 1
ATOM 1525 O O . HIS A 1 196 ? -17.193 -14.593 8.905 1.00 90.38 196 HIS A O 1
ATOM 1531 N N . SER A 1 197 ? -16.372 -14.027 10.923 1.00 91.62 197 SER A N 1
ATOM 1532 C CA . SER A 1 197 ? -17.085 -12.763 11.102 1.00 91.62 197 SER A CA 1
ATOM 1533 C C . SER A 1 197 ? -16.129 -11.571 11.052 1.00 91.62 197 SER A C 1
ATOM 1535 O O . SER A 1 197 ? -15.025 -11.575 11.620 1.00 91.62 197 SER A O 1
ATOM 1537 N N . THR A 1 198 ? -16.560 -10.511 10.371 1.00 89.88 198 THR A N 1
ATOM 1538 C CA . THR A 1 198 ? -15.842 -9.234 10.376 1.00 89.88 198 THR A CA 1
ATOM 1539 C C . THR A 1 198 ? -15.858 -8.563 11.741 1.00 89.88 198 THR A C 1
ATOM 1541 O O . THR A 1 198 ? -14.850 -7.960 12.117 1.00 89.88 198 THR A O 1
ATOM 1544 N N . ARG A 1 199 ? -16.935 -8.734 12.518 1.00 93.56 199 ARG A N 1
ATOM 1545 C CA . ARG A 1 199 ? -17.014 -8.241 13.899 1.00 93.56 199 ARG A CA 1
ATOM 1546 C C . ARG A 1 199 ? -15.966 -8.898 14.782 1.00 93.56 199 ARG A C 1
ATOM 1548 O O . ARG A 1 199 ? -15.211 -8.188 15.445 1.00 93.56 199 ARG A O 1
ATOM 1555 N N . ASP A 1 200 ? -15.865 -10.224 14.728 1.00 94.88 200 ASP A N 1
ATOM 1556 C CA . ASP A 1 200 ? -14.871 -10.971 15.507 1.00 94.88 200 ASP A CA 1
ATOM 1557 C C . ASP A 1 200 ? -13.444 -10.577 15.115 1.00 94.88 200 ASP A C 1
ATOM 1559 O O . ASP A 1 200 ? -12.591 -10.333 15.972 1.00 94.88 200 ASP A O 1
ATOM 1563 N N . THR A 1 201 ? -13.206 -10.418 13.810 1.00 93.50 201 THR A N 1
ATOM 1564 C CA . THR A 1 201 ? -11.923 -9.956 13.270 1.00 93.50 201 THR A CA 1
ATOM 1565 C C . THR A 1 201 ? -11.540 -8.583 13.822 1.00 93.50 201 THR A C 1
ATOM 1567 O O . THR A 1 201 ? -10.438 -8.418 14.347 1.00 93.50 201 THR A O 1
ATOM 1570 N N . HIS A 1 202 ? -12.431 -7.591 13.728 1.00 94.62 202 HIS A N 1
ATOM 1571 C CA . HIS A 1 202 ? -12.166 -6.236 14.220 1.00 94.62 202 HIS A CA 1
ATOM 1572 C C . HIS A 1 202 ? -11.988 -6.205 15.733 1.00 94.62 202 HIS A C 1
ATOM 1574 O O . HIS A 1 202 ? -11.065 -5.555 16.222 1.00 94.62 202 HIS A O 1
ATOM 1580 N N . LEU A 1 203 ? -12.825 -6.934 16.473 1.00 96.75 203 LEU A N 1
ATOM 1581 C CA . LEU A 1 203 ? -12.749 -6.995 17.927 1.00 96.75 203 LEU A CA 1
ATOM 1582 C C . LEU A 1 203 ? -11.417 -7.599 18.391 1.00 96.75 203 LEU A C 1
ATOM 1584 O O . LEU A 1 203 ? -10.773 -7.064 19.294 1.00 96.75 203 LEU A O 1
ATOM 1588 N N . PHE A 1 204 ? -10.962 -8.666 17.732 1.00 96.31 204 PHE A N 1
ATOM 1589 C CA . PHE A 1 204 ? -9.659 -9.267 18.001 1.00 96.31 204 PHE A CA 1
ATOM 1590 C C . PHE A 1 204 ? -8.494 -8.330 17.646 1.00 96.31 204 PHE A C 1
ATOM 1592 O O . PHE A 1 204 ? -7.506 -8.268 18.382 1.00 96.31 204 PHE A O 1
ATOM 1599 N N . GLN A 1 205 ? -8.602 -7.565 16.552 1.00 94.50 205 GLN A N 1
ATOM 1600 C CA . GLN A 1 205 ? -7.592 -6.572 16.169 1.00 94.50 205 GLN A CA 1
ATOM 1601 C C . GLN A 1 205 ? -7.412 -5.478 17.228 1.00 94.50 205 GLN A C 1
ATOM 1603 O O . GLN A 1 205 ? -6.282 -5.051 17.439 1.00 94.50 205 GLN A O 1
ATOM 1608 N N . ILE A 1 206 ? -8.486 -5.053 17.905 1.00 96.94 206 ILE A N 1
ATOM 1609 C CA . ILE A 1 206 ? -8.450 -3.973 18.909 1.00 96.94 206 ILE A CA 1
ATOM 1610 C C . ILE A 1 206 ? -8.409 -4.472 20.362 1.00 96.94 206 ILE A C 1
ATOM 1612 O O . ILE A 1 206 ? -8.483 -3.661 21.285 1.00 96.94 206 ILE A O 1
ATOM 1616 N N . LEU A 1 207 ? -8.290 -5.782 20.605 1.00 97.50 207 LEU A N 1
ATOM 1617 C CA . LEU A 1 207 ? -8.391 -6.365 21.950 1.00 97.50 207 LEU A CA 1
ATOM 1618 C C . LEU A 1 207 ? -7.370 -5.785 22.943 1.00 97.50 207 LEU A C 1
ATOM 1620 O O . LEU A 1 207 ? -7.717 -5.505 24.092 1.00 97.50 207 LEU A O 1
ATOM 1624 N N . GLY A 1 208 ? -6.125 -5.570 22.507 1.00 96.06 208 GLY A N 1
ATOM 1625 C CA . GLY A 1 208 ? -5.100 -4.915 23.326 1.00 96.06 208 GLY A CA 1
ATOM 1626 C C . GLY A 1 208 ? -5.497 -3.492 23.735 1.00 96.06 208 GLY A C 1
ATOM 1627 O O . GLY A 1 208 ? -5.302 -3.096 24.884 1.00 96.06 208 GLY A O 1
ATOM 1628 N N . VAL A 1 209 ? -6.147 -2.750 22.833 1.00 96.75 209 VAL A N 1
ATOM 1629 C CA . VAL A 1 209 ? -6.670 -1.403 23.107 1.00 96.75 209 VAL A CA 1
ATOM 1630 C C . VAL A 1 209 ? -7.838 -1.445 24.085 1.00 96.75 209 VAL A C 1
ATOM 1632 O O . VAL A 1 209 ? -7.873 -0.648 25.019 1.00 96.75 209 VAL A O 1
ATOM 1635 N N . LEU A 1 210 ? -8.765 -2.392 23.911 1.00 97.25 210 LEU A N 1
ATOM 1636 C CA . LEU A 1 210 ? -9.901 -2.575 24.817 1.00 97.25 210 LEU A CA 1
ATOM 1637 C C . LEU A 1 210 ? -9.432 -2.806 26.248 1.00 97.25 210 LEU A C 1
ATOM 1639 O O . LEU A 1 210 ? -9.858 -2.098 27.152 1.00 97.25 210 LEU A O 1
ATOM 1643 N N . ARG A 1 211 ? -8.492 -3.733 26.442 1.00 97.19 211 ARG A N 1
ATOM 1644 C CA . ARG A 1 211 ? -7.914 -4.024 27.762 1.00 97.19 211 ARG A CA 1
ATOM 1645 C C . ARG A 1 211 ? -7.141 -2.851 28.358 1.00 97.19 211 ARG A C 1
ATOM 1647 O O . ARG A 1 211 ? -7.048 -2.752 29.575 1.00 97.19 211 ARG A O 1
ATOM 1654 N N . ALA A 1 212 ? -6.571 -1.990 27.518 1.00 96.44 212 ALA A N 1
ATOM 1655 C CA . ALA A 1 212 ? -5.819 -0.828 27.973 1.00 96.44 212 ALA A CA 1
ATOM 1656 C C . ALA A 1 212 ? -6.714 0.352 28.389 1.00 96.44 212 ALA A C 1
ATOM 1658 O O . ALA A 1 212 ? -6.314 1.124 29.256 1.00 96.44 212 ALA A O 1
ATOM 1659 N N . LEU A 1 213 ? -7.882 0.524 27.758 1.00 97.06 213 LEU A N 1
ATOM 1660 C CA . LEU A 1 213 ? -8.706 1.732 27.907 1.00 97.06 213 LEU A CA 1
ATOM 1661 C C . LEU A 1 213 ? -10.053 1.503 28.602 1.00 97.06 213 LEU A C 1
ATOM 1663 O O . LEU A 1 213 ? -10.649 2.471 29.074 1.00 97.06 213 LEU A O 1
ATOM 1667 N N . LYS A 1 214 ? -10.554 0.265 28.656 1.00 97.44 214 LYS A N 1
ATOM 1668 C CA . LYS A 1 214 ? -11.844 -0.066 29.272 1.00 97.44 214 LYS A CA 1
ATOM 1669 C C . LYS A 1 214 ? -11.670 -0.764 30.620 1.00 97.44 214 LYS A C 1
ATOM 1671 O O . LYS A 1 214 ? -10.681 -1.475 30.814 1.00 97.44 214 LYS A O 1
ATOM 1676 N N . PRO A 1 215 ? -12.631 -0.605 31.546 1.00 97.44 215 PRO A N 1
ATOM 1677 C CA . PRO A 1 215 ? -12.654 -1.384 32.774 1.00 97.44 215 PRO A CA 1
ATOM 1678 C C . PRO A 1 215 ? -12.696 -2.897 32.479 1.00 97.44 215 PRO A C 1
ATOM 1680 O O . PRO A 1 215 ? -13.388 -3.309 31.540 1.00 97.44 215 PRO A O 1
ATOM 1683 N N . PRO A 1 216 ? -11.994 -3.745 33.256 1.00 96.94 216 PRO A N 1
ATOM 1684 C CA . PRO A 1 216 ? -11.946 -5.191 33.023 1.00 96.94 216 PRO A CA 1
ATOM 1685 C C . PRO A 1 216 ? -13.326 -5.851 32.917 1.00 96.94 216 PRO A C 1
ATOM 1687 O O . PRO A 1 216 ? -13.542 -6.700 32.057 1.00 96.94 216 PRO A O 1
ATOM 1690 N N . GLU A 1 217 ? -14.288 -5.414 33.728 1.00 97.69 217 GLU A N 1
ATOM 1691 C CA . GLU A 1 217 ? -15.658 -5.923 33.728 1.00 97.69 217 GLU A CA 1
ATOM 1692 C C . GLU A 1 217 ? -16.407 -5.658 32.412 1.00 97.69 217 GLU A C 1
ATOM 1694 O O . GLU A 1 217 ? -17.219 -6.485 31.986 1.00 97.69 217 GLU A O 1
ATOM 1699 N N . GLU A 1 218 ? -16.117 -4.537 31.743 1.00 97.19 218 GLU A N 1
ATOM 1700 C CA . GLU A 1 218 ? -16.682 -4.200 30.433 1.00 97.19 218 GLU A CA 1
ATOM 1701 C C . GLU A 1 218 ? -16.060 -5.091 29.354 1.00 97.19 218 GLU A C 1
ATOM 1703 O O . GLU A 1 218 ? -16.777 -5.659 28.528 1.00 97.19 218 GLU A O 1
ATOM 1708 N N . VAL A 1 219 ? -14.740 -5.296 29.409 1.00 97.50 219 VAL A N 1
ATOM 1709 C CA . VAL A 1 219 ? -14.030 -6.194 28.487 1.00 97.50 219 VAL A CA 1
ATOM 1710 C C . VAL A 1 219 ? -14.533 -7.633 28.627 1.00 97.50 219 VAL A C 1
ATOM 1712 O O . VAL A 1 219 ? -14.822 -8.279 27.620 1.00 97.50 219 VAL A O 1
ATOM 1715 N N . ASP A 1 220 ? -14.716 -8.128 29.850 1.00 97.06 220 ASP A N 1
ATOM 1716 C CA . ASP A 1 220 ? -15.241 -9.473 30.110 1.00 97.06 220 ASP A CA 1
ATOM 1717 C C . ASP A 1 220 ? -16.706 -9.621 29.677 1.00 97.06 220 ASP A C 1
ATOM 1719 O O . ASP A 1 220 ? -17.134 -10.685 29.218 1.00 97.06 220 ASP A O 1
ATOM 1723 N N . ALA A 1 221 ? -17.514 -8.564 29.807 1.00 97.38 221 ALA A N 1
ATOM 1724 C CA . ALA A 1 221 ? -18.871 -8.547 29.269 1.00 97.38 221 ALA A CA 1
ATOM 1725 C C . ALA A 1 221 ? -18.875 -8.629 27.735 1.00 97.38 221 ALA A C 1
ATOM 1727 O O . ALA A 1 221 ? -19.672 -9.385 27.178 1.00 97.38 221 ALA A O 1
ATOM 1728 N N . ILE A 1 222 ? -17.967 -7.916 27.063 1.00 96.75 222 ILE A N 1
ATOM 1729 C CA . ILE A 1 222 ? -17.792 -7.994 25.610 1.00 96.75 222 ILE A CA 1
ATOM 1730 C C . ILE A 1 222 ? -17.340 -9.404 25.208 1.00 96.75 222 ILE A C 1
ATOM 1732 O O . ILE A 1 222 ? -18.009 -10.043 24.404 1.00 96.75 222 ILE A O 1
ATOM 1736 N N . LEU A 1 223 ? -16.278 -9.952 25.805 1.00 97.06 223 LEU A N 1
ATOM 1737 C CA . LEU A 1 223 ? -15.757 -11.278 25.440 1.00 97.06 223 LEU A CA 1
ATOM 1738 C C . LEU A 1 223 ? -16.783 -12.406 25.642 1.00 97.06 223 LEU A C 1
ATOM 1740 O O . LEU A 1 223 ? -16.824 -13.342 24.850 1.00 97.06 223 LEU A O 1
ATOM 1744 N N . ARG A 1 224 ? -17.679 -12.303 26.633 1.00 97.31 224 ARG A N 1
ATOM 1745 C CA . ARG A 1 224 ? -18.791 -13.261 26.790 1.00 97.31 224 ARG A CA 1
ATOM 1746 C C . ARG A 1 224 ? -19.787 -13.247 25.628 1.00 97.31 224 ARG A C 1
ATOM 1748 O O . ARG A 1 224 ? -20.425 -14.266 25.382 1.00 97.31 224 ARG A O 1
ATOM 1755 N N . ARG A 1 225 ? -19.937 -12.116 24.932 1.00 96.69 225 ARG A N 1
ATOM 1756 C CA . ARG A 1 225 ? -20.804 -11.981 23.748 1.00 96.69 225 ARG A CA 1
ATOM 1757 C C . ARG A 1 225 ? -20.136 -12.494 22.468 1.00 96.69 225 ARG A C 1
ATOM 1759 O O . ARG A 1 225 ? -20.850 -12.849 21.539 1.00 96.69 225 ARG A O 1
ATOM 1766 N N . TYR A 1 226 ? -18.803 -12.557 22.446 1.00 96.69 226 TYR A N 1
ATOM 1767 C CA . TYR A 1 226 ? -17.989 -12.943 21.290 1.00 96.69 226 TYR A CA 1
ATOM 1768 C C . TYR A 1 226 ? -17.089 -14.147 21.641 1.00 96.69 226 TYR A C 1
ATOM 1770 O O . TYR A 1 226 ? -15.887 -13.985 21.879 1.00 96.69 226 TYR A O 1
ATOM 1778 N N . PRO A 1 227 ? -17.652 -15.372 21.722 1.00 95.88 227 PRO A N 1
ATOM 1779 C CA . PRO A 1 227 ? -16.952 -16.546 22.248 1.00 95.88 227 PRO A CA 1
ATOM 1780 C C . PRO A 1 227 ? -15.748 -16.983 21.403 1.00 95.88 227 PRO A C 1
ATOM 1782 O O . PRO A 1 227 ? -14.768 -17.468 21.969 1.00 95.88 227 PRO A O 1
ATOM 1785 N N . GLU A 1 228 ? -15.772 -16.784 20.080 1.00 95.69 228 GLU A N 1
ATOM 1786 C CA . GLU A 1 228 ? -14.612 -17.066 19.219 1.00 95.69 228 GLU A CA 1
ATOM 1787 C C . GLU A 1 228 ? -13.436 -16.145 19.564 1.00 95.69 228 GLU A C 1
ATOM 1789 O O . GLU A 1 228 ? -12.302 -16.602 19.725 1.00 95.69 228 GLU A O 1
ATOM 1794 N N . VAL A 1 229 ? -13.708 -14.851 19.760 1.00 96.88 229 VAL A N 1
ATOM 1795 C CA . VAL A 1 229 ? -12.695 -13.873 20.178 1.00 96.88 229 VAL A CA 1
ATOM 1796 C C . VAL A 1 229 ? -12.189 -14.185 21.582 1.00 96.88 229 VAL A C 1
ATOM 1798 O O . VAL A 1 229 ? -10.988 -14.098 21.829 1.00 96.88 229 VAL A O 1
ATOM 1801 N N . ALA A 1 230 ? -13.065 -14.608 22.497 1.00 97.06 230 ALA A N 1
ATOM 1802 C CA . ALA A 1 230 ? -12.667 -15.041 23.833 1.00 97.06 230 ALA A CA 1
ATOM 1803 C C . ALA A 1 230 ? -11.743 -16.269 23.798 1.00 97.06 230 ALA A C 1
ATOM 1805 O O . ALA A 1 230 ? -10.739 -16.292 24.509 1.00 97.06 230 ALA A O 1
ATOM 1806 N N . ALA A 1 231 ? -12.039 -17.263 22.955 1.00 96.38 231 ALA A N 1
ATOM 1807 C CA . ALA A 1 231 ? -11.178 -18.427 22.761 1.00 96.38 231 ALA A CA 1
ATOM 1808 C C . ALA A 1 231 ? -9.819 -18.022 22.167 1.00 96.38 231 ALA A C 1
ATOM 1810 O O . ALA A 1 231 ? -8.770 -18.410 22.685 1.00 96.38 231 ALA A O 1
ATOM 1811 N N . ALA A 1 232 ? -9.816 -17.163 21.146 1.00 95.75 232 ALA A N 1
ATOM 1812 C CA . ALA A 1 232 ? -8.589 -16.625 20.567 1.00 95.75 232 ALA A CA 1
ATOM 1813 C C . ALA A 1 232 ? -7.763 -15.817 21.584 1.00 95.75 232 ALA A C 1
ATOM 1815 O O . ALA A 1 232 ? -6.536 -15.911 21.593 1.00 95.75 232 ALA A O 1
ATOM 1816 N N . ALA A 1 233 ? -8.416 -15.074 22.483 1.00 95.88 233 ALA A N 1
ATOM 1817 C CA . ALA A 1 233 ? -7.774 -14.300 23.543 1.00 95.88 233 ALA A CA 1
ATOM 1818 C C . ALA A 1 233 ? -7.065 -15.168 24.599 1.00 95.88 233 ALA A C 1
ATOM 1820 O O . ALA A 1 233 ? -6.184 -14.672 25.299 1.00 95.88 233 ALA A O 1
ATOM 1821 N N . GLN A 1 234 ? -7.408 -16.456 24.719 1.00 95.56 234 GLN A N 1
ATOM 1822 C CA . GLN A 1 234 ? -6.661 -17.391 25.572 1.00 95.56 234 GLN A CA 1
ATOM 1823 C C . GLN A 1 234 ? -5.281 -17.710 24.984 1.00 95.56 234 GLN A C 1
ATOM 1825 O O . GLN A 1 234 ? -4.322 -17.900 25.727 1.00 95.56 234 GLN A O 1
ATOM 1830 N N . ILE A 1 235 ? -5.179 -17.738 23.652 1.00 94.19 235 ILE A N 1
ATOM 1831 C CA . ILE A 1 235 ? -3.929 -17.975 22.919 1.00 94.19 235 ILE A CA 1
ATOM 1832 C C . ILE A 1 235 ? -3.145 -16.663 22.779 1.00 94.19 235 ILE A C 1
ATOM 1834 O O . ILE A 1 235 ? -1.929 -16.630 22.966 1.00 94.19 235 ILE A O 1
ATOM 1838 N N . TYR A 1 236 ? -3.848 -15.569 22.477 1.00 95.56 236 TYR A N 1
ATOM 1839 C CA . TYR A 1 236 ? -3.292 -14.244 22.216 1.00 95.56 236 TYR A CA 1
ATOM 1840 C C . TYR A 1 236 ? -3.966 -13.190 23.114 1.00 95.56 236 TYR A C 1
ATOM 1842 O O . TYR A 1 236 ? -4.921 -12.538 22.687 1.00 95.56 236 TYR A O 1
ATOM 1850 N N . PRO A 1 237 ? -3.479 -12.982 24.355 1.00 95.19 237 PRO A N 1
ATOM 1851 C CA . PRO A 1 237 ? -4.151 -12.139 25.351 1.00 95.19 237 PRO A CA 1
ATOM 1852 C C . PRO A 1 237 ? -4.362 -10.674 24.953 1.00 95.19 237 PRO A C 1
ATOM 1854 O O . PRO A 1 237 ? -5.260 -10.026 25.481 1.00 95.19 237 PRO A O 1
ATOM 1857 N N . LEU A 1 238 ? -3.553 -10.132 24.043 1.00 94.81 238 LEU A N 1
ATOM 1858 C CA . LEU A 1 238 ? -3.692 -8.765 23.524 1.00 94.81 238 LEU A CA 1
ATOM 1859 C C . LEU A 1 238 ? -4.188 -8.751 22.069 1.00 94.81 238 LEU A C 1
ATOM 1861 O O . LEU A 1 238 ? -4.077 -7.743 21.374 1.00 94.81 238 LEU A O 1
ATOM 1865 N N . GLY A 1 239 ? -4.716 -9.879 21.590 1.00 93.81 239 GLY A N 1
ATOM 1866 C CA . GLY A 1 239 ? -5.195 -10.043 20.226 1.00 93.81 239 GLY A CA 1
ATOM 1867 C C . GLY A 1 239 ? -4.069 -9.922 19.204 1.00 93.81 239 GLY A C 1
ATOM 1868 O O . GLY A 1 239 ? -3.026 -10.575 19.322 1.00 93.81 239 GLY A O 1
ATOM 1869 N N . LEU A 1 240 ? -4.259 -9.056 18.206 1.00 89.56 240 LEU A N 1
ATOM 1870 C CA . LEU A 1 240 ? -3.257 -8.815 17.164 1.00 89.56 240 LEU A CA 1
ATOM 1871 C C . LEU A 1 240 ? -1.907 -8.329 17.727 1.00 89.56 240 LEU A C 1
ATOM 1873 O O . LEU A 1 240 ? -0.859 -8.699 17.197 1.00 89.56 240 LEU A O 1
ATOM 1877 N N . GLU A 1 241 ? -1.899 -7.558 18.817 1.00 89.50 241 GLU A N 1
ATOM 1878 C CA . GLU A 1 241 ? -0.656 -7.060 19.424 1.00 89.50 241 GLU A CA 1
ATOM 1879 C C . GLU A 1 241 ? 0.235 -8.204 19.936 1.00 89.50 241 GLU A C 1
ATOM 1881 O O . GLU A 1 241 ? 1.457 -8.159 19.769 1.00 89.50 241 GLU A O 1
ATOM 1886 N N . SER A 1 242 ? -0.356 -9.282 20.472 1.00 89.69 242 SER A N 1
ATOM 1887 C CA . SER A 1 242 ? 0.399 -10.475 20.878 1.00 89.69 242 SER A CA 1
ATOM 1888 C C . SER A 1 242 ? 1.121 -11.106 19.687 1.00 89.69 242 SER A C 1
ATOM 1890 O O . SER A 1 242 ? 2.305 -11.416 19.783 1.00 89.69 242 SER A O 1
ATOM 1892 N N . LEU A 1 243 ? 0.460 -11.223 18.534 1.00 85.38 243 LEU A N 1
ATOM 1893 C CA . LEU A 1 243 ? 1.080 -11.746 17.312 1.00 85.38 243 LEU A CA 1
ATOM 1894 C C . LEU A 1 243 ? 2.210 -10.858 16.795 1.00 85.38 243 LEU A C 1
ATOM 1896 O O . LEU A 1 243 ? 3.218 -11.362 16.302 1.00 85.38 243 LEU A O 1
ATOM 1900 N N . MET A 1 244 ? 2.058 -9.541 16.908 1.00 79.38 244 MET A N 1
ATOM 1901 C CA . MET A 1 244 ? 3.097 -8.603 16.495 1.00 79.38 244 MET A CA 1
ATOM 1902 C C . MET A 1 244 ? 4.321 -8.661 17.410 1.00 79.38 244 MET A C 1
ATOM 1904 O O . MET A 1 244 ? 5.435 -8.580 16.906 1.00 79.38 244 MET A O 1
ATOM 1908 N N . SER A 1 245 ? 4.137 -8.870 18.718 1.00 79.06 245 SER A N 1
ATOM 1909 C CA . SER A 1 245 ? 5.248 -9.027 19.672 1.00 79.06 245 SER A CA 1
ATOM 1910 C C . SER A 1 245 ? 6.060 -10.315 19.486 1.00 79.06 245 SER A C 1
ATOM 1912 O O . SER A 1 245 ? 7.232 -10.358 19.846 1.00 79.06 245 SER A O 1
ATOM 1914 N N . LEU A 1 246 ? 5.463 -11.350 18.885 1.00 72.50 246 LEU A N 1
ATOM 1915 C CA . LEU A 1 246 ? 6.156 -12.592 18.529 1.00 72.50 246 LEU A CA 1
ATOM 1916 C C . LEU A 1 246 ? 7.024 -12.445 17.271 1.00 72.50 246 LEU A C 1
ATOM 1918 O O . LEU A 1 246 ? 7.823 -13.333 16.972 1.00 72.50 246 LEU A O 1
ATOM 1922 N N . ARG A 1 247 ? 6.890 -11.339 16.526 1.00 55.59 247 ARG A N 1
ATOM 1923 C CA . ARG A 1 247 ? 7.789 -11.043 15.410 1.00 55.59 247 ARG A CA 1
ATOM 1924 C C . ARG A 1 247 ? 9.117 -10.531 15.972 1.00 55.59 247 ARG A C 1
ATOM 1926 O O . ARG A 1 247 ? 9.101 -9.594 16.771 1.00 55.59 247 ARG A O 1
ATOM 1933 N N . PRO A 1 248 ? 10.267 -11.092 15.561 1.00 36.75 248 PRO A N 1
ATOM 1934 C CA . PRO A 1 248 ? 11.554 -10.542 15.962 1.00 36.75 248 PRO A CA 1
ATOM 1935 C C . PRO A 1 248 ? 11.634 -9.064 15.541 1.00 36.75 248 PRO A C 1
ATOM 1937 O O . PRO A 1 248 ? 11.146 -8.720 14.457 1.00 36.75 248 PRO A O 1
ATOM 1940 N N . PRO A 1 249 ? 12.229 -8.180 16.369 1.00 38.19 249 PRO A N 1
ATOM 1941 C CA . PRO A 1 249 ? 12.429 -6.791 15.986 1.00 38.19 249 PRO A CA 1
ATOM 1942 C C . PRO A 1 249 ? 13.188 -6.769 14.662 1.00 38.19 249 PRO A C 1
ATOM 1944 O O . PRO A 1 249 ? 14.173 -7.493 14.498 1.00 38.19 249 PRO A O 1
ATOM 1947 N N . ALA A 1 250 ? 12.704 -5.977 13.704 1.00 38.84 250 ALA A N 1
ATOM 1948 C CA . ALA A 1 250 ? 13.387 -5.766 12.438 1.00 38.84 250 ALA A CA 1
ATOM 1949 C C . ALA A 1 250 ? 14.805 -5.269 12.747 1.00 38.84 250 ALA A C 1
ATOM 1951 O O . ALA A 1 250 ? 15.001 -4.125 13.150 1.00 38.84 250 ALA A O 1
ATOM 1952 N N . GLY A 1 251 ? 15.773 -6.183 12.662 1.00 30.50 251 GLY A N 1
ATOM 1953 C CA . GLY A 1 251 ? 17.137 -5.947 13.102 1.00 30.50 251 GLY A CA 1
ATOM 1954 C C . GLY A 1 251 ? 17.738 -4.735 12.404 1.00 30.50 251 GLY A C 1
ATOM 1955 O O . GLY A 1 251 ? 17.689 -4.618 11.180 1.00 30.50 251 GLY A O 1
ATOM 1956 N N . THR A 1 252 ? 18.320 -3.869 13.223 1.00 28.00 252 THR A N 1
ATOM 1957 C CA . THR A 1 252 ? 19.301 -2.840 12.898 1.00 28.00 252 THR A CA 1
ATOM 1958 C C . THR A 1 252 ? 20.408 -3.394 11.996 1.00 28.00 252 THR A C 1
ATOM 1960 O O . THR A 1 252 ? 21.431 -3.886 12.461 1.00 28.00 252 THR A O 1
ATOM 1963 N N . ALA A 1 253 ? 20.205 -3.293 10.687 1.00 25.06 253 ALA A N 1
ATOM 1964 C CA . ALA A 1 253 ? 21.245 -3.302 9.670 1.00 25.06 253 ALA A CA 1
ATOM 1965 C C . ALA A 1 253 ? 20.784 -2.334 8.578 1.00 25.06 253 ALA A C 1
ATOM 1967 O O . ALA A 1 253 ? 19.690 -2.489 8.037 1.00 25.06 253 ALA A O 1
ATOM 1968 N N . GLY A 1 254 ? 21.572 -1.287 8.327 1.00 25.73 254 GLY A N 1
ATOM 1969 C CA . GLY A 1 254 ? 21.249 -0.236 7.365 1.00 25.73 254 GLY A CA 1
ATOM 1970 C C . GLY A 1 254 ? 20.844 -0.813 6.008 1.00 25.73 254 GLY A C 1
ATOM 1971 O O . GLY A 1 254 ? 21.580 -1.590 5.408 1.00 25.73 254 GLY A O 1
ATOM 1972 N N . GLY A 1 255 ? 19.650 -0.441 5.556 1.00 24.64 255 GLY A N 1
ATOM 1973 C CA . GLY A 1 255 ? 19.054 -0.904 4.307 1.00 24.64 255 GLY A CA 1
ATOM 1974 C C . GLY A 1 255 ? 17.542 -0.984 4.462 1.00 24.64 255 GLY A C 1
ATOM 1975 O O . GLY A 1 255 ? 17.027 -1.961 4.998 1.00 24.64 255 GLY A O 1
ATOM 1976 N N . GLY A 1 256 ? 16.842 0.074 4.043 1.00 24.78 256 GLY A N 1
ATOM 1977 C CA . GLY A 1 256 ? 15.394 0.220 4.178 1.00 24.78 256 GLY A CA 1
ATOM 1978 C C . GLY A 1 256 ? 14.633 -1.045 3.777 1.00 24.78 256 GLY A C 1
ATOM 1979 O O . GLY A 1 256 ? 14.677 -1.482 2.629 1.00 24.78 256 GLY A O 1
ATOM 1980 N N . ARG A 1 257 ? 13.926 -1.631 4.744 1.00 28.02 257 ARG A N 1
ATOM 1981 C CA . ARG A 1 257 ? 12.990 -2.735 4.537 1.00 28.02 257 ARG A CA 1
ATOM 1982 C C . ARG A 1 257 ? 11.569 -2.196 4.623 1.00 28.02 257 ARG A C 1
ATOM 1984 O O . ARG A 1 257 ? 11.022 -2.083 5.712 1.00 28.02 257 ARG A O 1
ATOM 1991 N N . ILE A 1 258 ? 10.973 -1.913 3.468 1.00 29.61 258 ILE A N 1
ATOM 1992 C CA . ILE A 1 258 ? 9.519 -1.866 3.276 1.00 29.61 258 ILE A CA 1
ATOM 1993 C C . ILE A 1 258 ? 9.248 -2.594 1.961 1.00 29.61 258 ILE A C 1
ATOM 1995 O O . ILE A 1 258 ? 9.698 -2.168 0.901 1.00 29.61 258 ILE A O 1
ATOM 1999 N N . GLY A 1 259 ? 8.595 -3.751 2.059 1.00 28.47 259 GLY A N 1
ATOM 2000 C CA . GLY A 1 259 ? 8.323 -4.623 0.925 1.00 28.47 259 GLY A CA 1
ATOM 2001 C C . GLY A 1 259 ? 7.246 -4.046 0.013 1.00 28.47 259 GLY A C 1
ATOM 2002 O O . GLY A 1 259 ? 6.109 -3.848 0.433 1.00 28.47 259 GLY A O 1
ATOM 2003 N N . SER A 1 260 ? 7.607 -3.845 -1.251 1.00 29.61 260 SER A N 1
ATOM 2004 C CA . SER A 1 260 ? 6.673 -3.699 -2.363 1.00 29.61 260 SER A CA 1
ATOM 2005 C C . SER A 1 260 ? 6.079 -5.068 -2.694 1.00 29.61 260 SER A C 1
ATOM 2007 O O . SER A 1 260 ? 6.685 -5.868 -3.398 1.00 29.61 260 SER A O 1
ATOM 2009 N N . GLY A 1 261 ? 4.902 -5.372 -2.151 1.00 27.36 261 GLY A N 1
ATOM 2010 C CA . GLY A 1 261 ? 4.145 -6.567 -2.518 1.00 27.36 261 GLY A CA 1
ATOM 2011 C C . GLY A 1 261 ? 3.244 -6.292 -3.719 1.00 27.36 261 GLY A C 1
ATOM 2012 O O . GLY A 1 261 ? 2.242 -5.592 -3.587 1.00 27.36 261 GLY A O 1
ATOM 2013 N N . SER A 1 262 ? 3.587 -6.862 -4.876 1.00 29.58 262 SER A N 1
ATOM 2014 C CA . SER A 1 262 ? 2.680 -6.977 -6.024 1.00 29.58 262 SER A CA 1
ATOM 2015 C C . SER A 1 262 ? 1.447 -7.803 -5.638 1.00 29.58 262 SER A C 1
ATOM 2017 O O . SER A 1 262 ? 1.552 -8.827 -4.963 1.00 29.58 262 SER A O 1
ATOM 2019 N N . GLY A 1 263 ? 0.270 -7.320 -6.035 1.00 27.28 263 GLY A N 1
ATOM 2020 C CA . GLY A 1 263 ? -1.024 -7.859 -5.633 1.00 27.28 263 GLY A CA 1
ATOM 2021 C C . GLY A 1 263 ? -1.248 -9.309 -6.058 1.00 27.28 263 GLY A C 1
ATOM 2022 O O . GLY A 1 263 ? -1.335 -9.618 -7.240 1.00 27.28 263 GLY A O 1
ATOM 2023 N N . SER A 1 264 ? -1.371 -10.188 -5.071 1.00 23.89 264 SER A N 1
ATOM 2024 C CA . SER A 1 264 ? -2.408 -11.221 -4.936 1.00 23.89 264 SER A CA 1
ATOM 2025 C C . SER A 1 264 ? -2.078 -12.045 -3.689 1.00 23.89 264 SER A C 1
ATOM 2027 O O . SER A 1 264 ? -0.980 -12.571 -3.547 1.00 23.89 264 SER A O 1
ATOM 2029 N N . GLY A 1 265 ? -3.032 -12.137 -2.764 1.00 22.14 265 GLY A N 1
ATOM 2030 C CA . GLY A 1 265 ? -2.958 -13.070 -1.643 1.00 22.14 265 GLY A CA 1
ATOM 2031 C C . GLY A 1 265 ? -2.446 -12.477 -0.332 1.00 22.14 265 GLY A C 1
ATOM 2032 O O . GLY A 1 265 ? -1.336 -11.967 -0.213 1.00 22.14 265 GLY A O 1
ATOM 2033 N N . PHE A 1 266 ? -3.295 -12.605 0.680 1.00 24.28 266 PHE A N 1
ATOM 2034 C CA . PHE A 1 266 ? -2.954 -12.552 2.092 1.00 24.28 266 PHE A CA 1
ATOM 2035 C C . PHE A 1 266 ? -1.639 -13.276 2.396 1.00 24.28 266 PHE A C 1
ATOM 2037 O O . PHE A 1 266 ? -1.433 -14.415 1.981 1.00 24.28 266 PHE A O 1
ATOM 2044 N N . GLY A 1 267 ? -0.802 -12.645 3.216 1.00 23.80 267 GLY A N 1
ATOM 2045 C CA . GLY A 1 267 ? 0.357 -13.291 3.813 1.00 23.80 267 GLY A CA 1
ATOM 2046 C C . GLY A 1 267 ? 1.621 -12.480 3.624 1.00 23.80 267 GLY A C 1
ATOM 2047 O O . GLY A 1 267 ? 2.440 -12.771 2.760 1.00 23.80 267 GLY A O 1
ATOM 2048 N N . SER A 1 268 ? 1.824 -11.518 4.521 1.00 28.97 268 SER A N 1
ATOM 2049 C CA . SER A 1 268 ? 3.164 -11.101 4.923 1.00 28.97 268 SER A CA 1
ATOM 2050 C C . SER A 1 268 ? 3.852 -12.320 5.562 1.00 28.97 268 SER A C 1
ATOM 2052 O O . SER A 1 268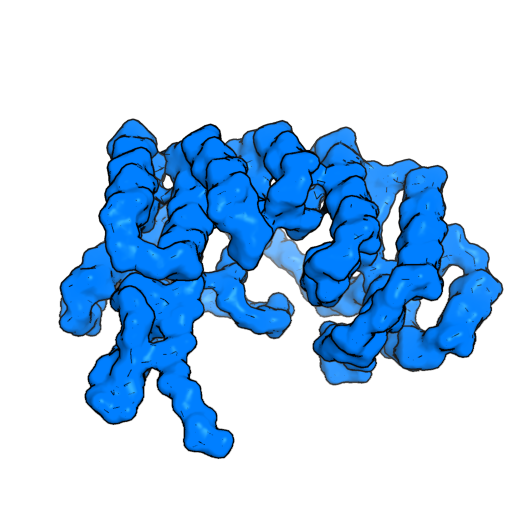 ? 3.835 -12.499 6.777 1.00 28.97 268 SER A O 1
ATOM 2054 N N . ARG A 1 269 ? 4.329 -13.241 4.720 1.00 27.50 269 ARG A N 1
ATOM 2055 C CA . ARG A 1 269 ? 5.280 -14.291 5.076 1.00 27.50 269 ARG A CA 1
ATOM 2056 C C . ARG A 1 269 ? 6.655 -13.809 4.657 1.00 27.50 269 ARG A C 1
ATOM 2058 O O . ARG A 1 269 ? 6.785 -13.173 3.614 1.00 27.50 269 ARG A O 1
ATOM 2065 N N . ASP A 1 270 ? 7.641 -14.132 5.483 1.00 29.89 270 ASP A N 1
ATOM 2066 C CA . ASP A 1 270 ? 9.077 -13.959 5.275 1.00 29.89 270 ASP A CA 1
ATOM 2067 C C . ASP A 1 270 ? 9.540 -14.412 3.878 1.00 29.89 270 ASP A C 1
ATOM 2069 O O . ASP A 1 270 ? 10.144 -15.475 3.712 1.00 29.89 270 ASP A O 1
ATOM 2073 N N . ARG A 1 271 ? 9.310 -13.607 2.837 1.00 37.66 271 ARG A N 1
ATOM 2074 C CA . ARG A 1 271 ? 10.073 -13.739 1.600 1.00 37.66 271 ARG A CA 1
ATOM 2075 C C . ARG A 1 271 ? 11.461 -13.205 1.907 1.00 37.66 271 ARG A C 1
ATOM 2077 O O . ARG A 1 271 ? 11.702 -11.999 1.880 1.00 37.66 271 ARG A O 1
ATOM 2084 N N . ARG A 1 272 ? 12.377 -14.123 2.231 1.00 44.00 272 ARG A N 1
ATOM 2085 C CA . ARG A 1 272 ? 13.810 -13.865 2.072 1.00 44.00 272 ARG A CA 1
ATOM 2086 C C . ARG A 1 272 ? 13.996 -13.284 0.673 1.00 44.00 272 ARG A C 1
ATOM 2088 O O . ARG A 1 272 ? 13.468 -13.847 -0.286 1.00 44.00 272 ARG A O 1
ATOM 2095 N N . LEU A 1 273 ? 14.691 -12.150 0.581 1.00 51.97 273 LEU A N 1
ATOM 2096 C CA . LEU A 1 273 ? 15.054 -11.587 -0.715 1.00 51.97 273 LEU A CA 1
ATOM 2097 C C . LEU A 1 273 ? 15.750 -12.695 -1.524 1.00 51.97 273 LEU A C 1
ATOM 2099 O O . LEU A 1 273 ? 16.590 -13.395 -0.942 1.00 51.97 273 LEU A O 1
ATOM 2103 N N . PRO A 1 274 ? 15.389 -12.896 -2.802 1.00 60.12 274 PRO A N 1
ATOM 2104 C CA . PRO A 1 274 ? 16.029 -13.902 -3.637 1.00 60.12 274 PRO A CA 1
ATOM 2105 C C . PRO A 1 274 ? 17.539 -13.654 -3.612 1.00 60.12 274 PRO A C 1
ATOM 2107 O O . PRO A 1 274 ? 17.979 -12.536 -3.867 1.00 60.12 274 PRO A O 1
ATOM 2110 N N . GLY A 1 275 ? 18.333 -14.649 -3.212 1.00 58.31 275 GLY A N 1
ATOM 2111 C CA . GLY A 1 275 ? 19.795 -14.558 -3.249 1.00 58.31 275 GLY A CA 1
ATOM 2112 C C . GLY A 1 275 ? 20.333 -14.795 -4.667 1.00 58.31 275 GLY A C 1
ATOM 2113 O O . GLY A 1 275 ? 19.579 -15.253 -5.526 1.00 58.31 275 GLY A O 1
ATOM 2114 N N . PRO A 1 276 ? 21.633 -14.582 -4.930 1.00 60.06 276 PRO A N 1
ATOM 2115 C CA . PRO A 1 276 ? 22.226 -14.810 -6.255 1.00 60.06 276 PRO A CA 1
ATOM 2116 C C . PRO A 1 276 ? 21.948 -16.218 -6.809 1.00 60.06 276 PRO A C 1
ATOM 2118 O O . PRO A 1 276 ? 21.687 -16.391 -7.995 1.00 60.06 276 PRO A O 1
ATOM 2121 N N . SER A 1 277 ? 21.910 -17.225 -5.929 1.00 67.06 277 SER A N 1
ATOM 2122 C CA . SER A 1 277 ? 21.634 -18.626 -6.272 1.00 67.06 277 SER A CA 1
ATOM 2123 C C . SER A 1 277 ? 20.212 -18.897 -6.778 1.00 67.06 277 SER A C 1
ATOM 2125 O O . SER A 1 277 ? 19.962 -19.980 -7.288 1.00 67.06 277 SER A O 1
ATOM 2127 N N . THR A 1 278 ? 19.285 -17.946 -6.642 1.00 81.88 278 THR A N 1
ATOM 2128 C CA . THR A 1 278 ? 17.874 -18.109 -7.042 1.00 81.88 278 THR A CA 1
ATOM 2129 C C . THR A 1 278 ? 17.583 -17.606 -8.458 1.00 81.88 278 THR A C 1
ATOM 2131 O O . THR A 1 278 ? 16.539 -17.922 -9.016 1.00 81.88 278 THR A O 1
ATOM 2134 N N . VAL A 1 279 ? 18.501 -16.851 -9.077 1.00 87.62 279 VAL A N 1
ATOM 2135 C CA . VAL A 1 279 ? 18.315 -16.322 -10.441 1.00 87.62 279 VAL A CA 1
ATOM 2136 C C . VAL A 1 279 ? 18.101 -17.440 -11.478 1.00 87.62 279 VAL A C 1
ATOM 2138 O O . VAL A 1 279 ? 17.175 -17.308 -12.281 1.00 87.62 279 VAL A O 1
ATOM 2141 N N . PRO A 1 280 ? 18.857 -18.561 -11.463 1.00 90.25 280 PRO A N 1
ATOM 2142 C CA . PRO A 1 280 ? 18.595 -19.679 -12.371 1.00 90.25 280 PRO A CA 1
ATOM 2143 C C . PRO A 1 280 ? 17.195 -20.284 -12.200 1.00 90.25 280 PRO A C 1
ATOM 2145 O O . PRO A 1 280 ? 16.525 -20.540 -13.196 1.00 90.25 280 PRO A O 1
ATOM 2148 N N . GLU A 1 281 ? 16.726 -20.443 -10.958 1.00 88.81 281 GLU A N 1
ATOM 2149 C CA . GLU A 1 281 ? 15.386 -20.967 -10.650 1.00 88.81 281 GLU A CA 1
ATOM 2150 C C . GLU A 1 281 ? 14.287 -20.023 -11.163 1.00 88.81 281 GLU A C 1
ATOM 2152 O O . GLU A 1 281 ? 13.308 -20.466 -11.758 1.00 88.81 281 GLU A O 1
ATOM 2157 N N . LEU A 1 282 ? 14.469 -18.706 -11.000 1.00 89.50 282 LEU A N 1
ATOM 2158 C CA . LEU A 1 282 ? 13.540 -17.701 -11.526 1.00 89.50 282 LEU A CA 1
ATOM 2159 C C . LEU A 1 282 ? 13.477 -17.723 -13.061 1.00 89.50 282 LEU A C 1
ATOM 2161 O O . LEU A 1 282 ? 12.398 -17.564 -13.631 1.00 89.50 282 LEU A O 1
ATOM 2165 N N . LEU A 1 283 ? 14.611 -17.932 -13.738 1.00 93.69 283 LEU A N 1
ATOM 2166 C CA . LEU A 1 283 ? 14.664 -18.066 -15.199 1.00 93.69 283 LEU A CA 1
ATOM 2167 C C . LEU A 1 283 ? 14.038 -19.375 -15.696 1.00 93.69 283 LEU A C 1
ATOM 2169 O O . LEU A 1 283 ? 13.445 -19.402 -16.776 1.00 93.69 283 LEU A O 1
ATOM 2173 N N . GLU A 1 284 ? 14.183 -20.467 -14.949 1.00 92.94 284 GLU A N 1
ATOM 2174 C CA . GLU A 1 284 ? 13.518 -21.734 -15.258 1.00 92.94 284 GLU A CA 1
ATOM 2175 C C . GLU A 1 284 ? 11.999 -21.611 -15.100 1.00 92.94 284 GLU A C 1
ATOM 2177 O O . GLU A 1 284 ? 11.246 -21.998 -15.998 1.00 92.94 284 GLU A O 1
ATOM 2182 N N . GLU A 1 285 ? 11.549 -20.976 -14.019 1.00 89.25 285 GLU A N 1
ATOM 2183 C CA . GLU A 1 285 ? 10.138 -20.683 -13.787 1.00 89.25 285 GLU A CA 1
ATOM 2184 C C . GLU A 1 285 ? 9.560 -19.764 -14.872 1.00 89.25 285 GLU A C 1
ATOM 2186 O O . GLU A 1 285 ? 8.482 -20.034 -15.403 1.00 89.25 285 GLU A O 1
ATOM 2191 N N . ALA A 1 286 ? 10.293 -18.724 -15.283 1.00 93.50 286 ALA A N 1
ATOM 2192 C CA . ALA A 1 286 ? 9.876 -17.848 -16.377 1.00 93.50 286 ALA A CA 1
ATOM 2193 C C . ALA A 1 286 ? 9.685 -18.616 -17.697 1.00 93.50 286 ALA A C 1
ATOM 2195 O O . ALA A 1 286 ? 8.702 -18.391 -18.406 1.00 93.50 286 ALA A O 1
ATOM 2196 N N . ARG A 1 287 ? 10.570 -19.576 -18.002 1.00 95.44 287 ARG A N 1
ATOM 2197 C CA . ARG A 1 287 ? 10.436 -20.467 -19.169 1.00 95.44 287 ARG A CA 1
ATOM 2198 C C . ARG A 1 287 ? 9.260 -21.429 -19.048 1.00 95.44 287 ARG A C 1
ATOM 2200 O O . ARG A 1 287 ? 8.632 -21.747 -20.057 1.00 95.44 287 ARG A O 1
ATOM 2207 N N . ARG A 1 288 ? 8.984 -21.949 -17.849 1.00 93.75 288 ARG A N 1
ATOM 2208 C CA . ARG A 1 288 ? 7.809 -22.795 -17.599 1.00 93.75 288 ARG A CA 1
ATOM 2209 C C . ARG A 1 288 ? 6.530 -22.008 -17.870 1.00 93.75 288 ARG A C 1
ATOM 2211 O O . ARG A 1 288 ? 5.746 -22.445 -18.702 1.00 93.75 288 ARG A O 1
ATOM 2218 N N . LEU A 1 289 ? 6.390 -20.833 -17.257 1.00 89.75 289 LEU A N 1
ATOM 2219 C CA . LEU A 1 289 ? 5.246 -19.943 -17.462 1.00 89.75 289 LEU A CA 1
ATOM 2220 C C . LEU A 1 289 ? 5.105 -19.525 -18.928 1.00 89.75 289 LEU A C 1
ATOM 2222 O O . LEU A 1 289 ? 4.001 -19.515 -19.447 1.00 89.75 289 LEU A O 1
ATOM 2226 N N . HIS A 1 290 ? 6.209 -19.254 -19.631 1.00 94.19 290 HIS A N 1
ATOM 2227 C CA . HIS A 1 290 ? 6.134 -18.889 -21.046 1.00 94.19 290 HIS A CA 1
ATOM 2228 C C . HIS A 1 290 ? 5.542 -20.005 -21.906 1.00 94.19 290 HIS A C 1
ATOM 2230 O O . HIS A 1 290 ? 4.740 -19.722 -22.786 1.00 94.19 290 HIS A O 1
ATOM 2236 N N . ARG A 1 291 ? 5.906 -21.268 -21.639 1.00 93.69 291 ARG A N 1
ATOM 2237 C CA . ARG A 1 291 ? 5.324 -22.426 -22.336 1.00 93.69 291 ARG A CA 1
ATOM 2238 C C . ARG A 1 291 ? 3.824 -22.560 -22.089 1.00 93.69 291 ARG A C 1
ATOM 2240 O O . ARG A 1 291 ? 3.125 -23.002 -22.990 1.00 93.69 291 ARG A O 1
ATOM 2247 N N . GLU A 1 292 ? 3.362 -22.198 -20.896 1.00 91.00 292 GLU A N 1
ATOM 2248 C CA . GLU A 1 292 ? 1.938 -22.183 -20.547 1.00 91.00 292 GLU A CA 1
ATOM 2249 C C . GLU A 1 292 ? 1.216 -21.028 -21.241 1.00 91.00 292 GLU A C 1
ATOM 2251 O O . GLU A 1 292 ? 0.176 -21.240 -21.851 1.00 91.00 292 GLU A O 1
ATOM 2256 N N . ASP A 1 293 ? 1.804 -19.831 -21.238 1.00 91.19 293 ASP A N 1
ATOM 2257 C CA . ASP A 1 293 ? 1.209 -18.651 -21.866 1.00 91.19 293 ASP A CA 1
ATOM 2258 C C . ASP A 1 293 ? 1.032 -18.805 -23.391 1.00 91.19 293 ASP A C 1
ATOM 2260 O O . ASP A 1 293 ? 0.083 -18.261 -23.958 1.00 91.19 293 ASP A O 1
ATOM 2264 N N . ILE A 1 294 ? 1.912 -19.563 -24.059 1.00 93.25 294 ILE A N 1
ATOM 2265 C CA . ILE A 1 294 ? 1.846 -19.819 -25.510 1.00 93.25 294 ILE A CA 1
ATOM 2266 C C . ILE A 1 294 ? 1.185 -21.153 -25.882 1.00 93.25 294 ILE A C 1
ATOM 2268 O O . ILE A 1 294 ? 1.237 -21.525 -27.058 1.00 93.25 294 ILE A O 1
ATOM 2272 N N . ASP A 1 295 ? 0.618 -21.900 -24.925 1.00 91.00 295 ASP A N 1
ATOM 2273 C CA . ASP A 1 295 ? 0.001 -23.199 -25.211 1.00 91.00 295 ASP A CA 1
ATOM 2274 C C . ASP A 1 295 ? -1.088 -23.028 -26.288 1.00 91.00 295 ASP A C 1
ATOM 2276 O O . ASP A 1 295 ? -2.075 -22.332 -26.057 1.00 91.00 295 ASP A O 1
ATOM 2280 N N . PRO A 1 296 ? -0.965 -23.646 -27.479 1.00 89.94 296 PRO A N 1
ATOM 2281 C CA . PRO A 1 296 ? -1.960 -23.481 -28.535 1.00 89.94 296 PRO A CA 1
ATOM 2282 C C . PRO A 1 296 ? -3.345 -24.028 -28.152 1.00 89.94 296 PRO A C 1
ATOM 2284 O O . PRO A 1 296 ? -4.336 -23.645 -28.775 1.00 89.94 296 PRO A O 1
ATOM 2287 N N . GLY A 1 297 ? -3.423 -24.935 -27.171 1.00 89.56 297 GLY A N 1
ATOM 2288 C CA . GLY A 1 297 ? -4.677 -25.471 -26.644 1.00 89.56 297 GLY A CA 1
ATOM 2289 C C . GLY A 1 297 ? -5.357 -24.564 -25.615 1.00 89.56 297 GLY A C 1
ATOM 2290 O O . GLY A 1 297 ? -6.575 -24.657 -25.452 1.00 89.56 297 GLY A O 1
ATOM 2291 N N . ASP A 1 298 ? -4.595 -23.691 -24.956 1.00 84.94 298 ASP A N 1
ATOM 2292 C CA . ASP A 1 298 ? -5.079 -22.742 -23.949 1.00 84.94 298 ASP A CA 1
ATOM 2293 C C . ASP A 1 298 ? -4.207 -21.466 -23.908 1.00 84.94 298 ASP A C 1
ATOM 2295 O O . ASP A 1 298 ? -3.500 -21.225 -22.929 1.00 84.94 298 ASP A O 1
ATOM 2299 N N . PRO A 1 299 ? -4.192 -20.651 -24.982 1.00 88.19 299 PRO A N 1
ATOM 2300 C CA . PRO A 1 299 ? -3.261 -19.535 -25.071 1.00 88.19 299 PRO A CA 1
ATOM 2301 C C . PRO A 1 299 ? -3.696 -18.385 -24.164 1.00 88.19 299 PRO A C 1
ATOM 2303 O O . PRO A 1 299 ? -4.878 -18.025 -24.107 1.00 88.19 299 PRO A O 1
ATOM 2306 N N . ASN A 1 300 ? -2.730 -17.717 -23.534 1.00 83.56 300 ASN A N 1
ATOM 2307 C CA . ASN A 1 300 ? -3.014 -16.513 -22.769 1.00 83.56 300 ASN A CA 1
ATOM 2308 C C . ASN A 1 300 ? -3.396 -15.358 -23.710 1.00 83.56 300 ASN A C 1
ATOM 2310 O O . ASN A 1 300 ? -2.588 -14.831 -24.473 1.00 83.56 300 ASN A O 1
ATOM 2314 N N . LEU A 1 301 ? -4.657 -14.931 -23.634 1.00 84.19 301 LEU A N 1
ATOM 2315 C CA . LEU A 1 301 ? -5.212 -13.878 -24.492 1.00 84.19 301 LEU A CA 1
ATOM 2316 C C . LEU A 1 301 ? -4.971 -12.454 -23.965 1.00 84.19 301 LEU A C 1
ATOM 2318 O O . LEU A 1 301 ? -5.449 -11.48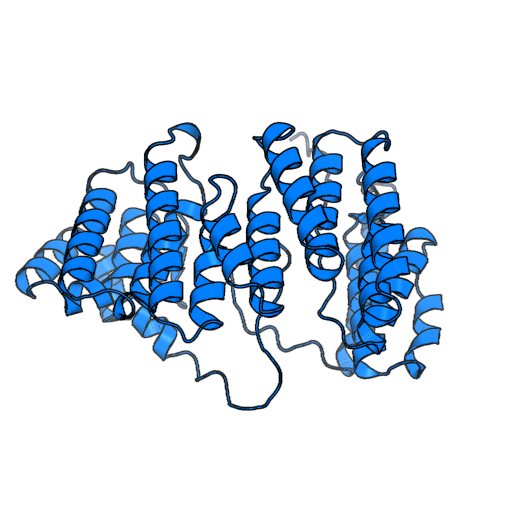2 -24.559 1.00 84.19 301 LEU A O 1
ATOM 2322 N N . ALA A 1 302 ? -4.290 -12.302 -22.828 1.00 81.25 302 ALA A N 1
ATOM 2323 C CA . ALA A 1 302 ? -3.926 -10.987 -22.317 1.00 81.25 302 ALA A CA 1
ATOM 2324 C C . ALA A 1 302 ? -2.856 -10.327 -23.212 1.00 81.25 302 ALA A C 1
ATOM 2326 O O . ALA A 1 302 ? -2.124 -11.013 -23.921 1.00 81.25 302 ALA A O 1
ATOM 2327 N N . PRO A 1 303 ? -2.704 -8.993 -23.182 1.00 82.31 303 PRO A N 1
ATOM 2328 C CA . PRO A 1 303 ? -1.523 -8.359 -23.761 1.00 82.31 303 PRO A CA 1
ATOM 2329 C C . PRO A 1 303 ? -0.235 -8.904 -23.119 1.00 82.31 303 PRO A C 1
ATOM 2331 O O . PRO A 1 303 ? -0.179 -9.028 -21.895 1.00 82.31 303 PRO A O 1
ATOM 2334 N N . HIS A 1 304 ? 0.804 -9.147 -23.926 1.00 87.31 304 HIS A N 1
ATOM 2335 C CA . HIS A 1 304 ? 2.083 -9.769 -23.531 1.00 87.31 304 HIS A CA 1
ATOM 2336 C C . HIS A 1 304 ? 2.696 -9.194 -22.242 1.00 87.31 304 HIS A C 1
ATOM 2338 O O . HIS A 1 304 ? 3.192 -9.929 -21.394 1.00 87.31 304 HIS A O 1
ATOM 2344 N N . VAL A 1 305 ? 2.603 -7.877 -22.038 1.00 82.56 305 VAL A N 1
ATOM 2345 C CA . VAL A 1 305 ? 3.138 -7.199 -20.841 1.00 82.56 305 VAL A CA 1
ATOM 2346 C C . VAL A 1 305 ? 2.508 -7.656 -19.517 1.00 82.56 305 VAL A C 1
ATOM 2348 O O . VAL A 1 305 ? 3.090 -7.451 -18.453 1.00 82.56 305 VAL A O 1
ATOM 2351 N N . PHE A 1 306 ? 1.325 -8.265 -19.569 1.00 81.88 306 PHE A N 1
ATOM 2352 C CA . PHE A 1 306 ? 0.607 -8.766 -18.400 1.00 81.88 306 PHE A CA 1
ATOM 2353 C C . PHE A 1 306 ? 0.734 -10.274 -18.207 1.00 81.88 306 PHE A C 1
ATOM 2355 O O . PHE A 1 306 ? 0.201 -10.801 -17.227 1.00 81.88 306 PHE A O 1
ATOM 2362 N N . TRP A 1 307 ? 1.424 -10.961 -19.117 1.00 88.25 307 TRP A N 1
ATOM 2363 C CA . TRP A 1 307 ? 1.632 -12.395 -19.012 1.00 88.25 307 TRP A CA 1
ATOM 2364 C C . TRP A 1 307 ? 2.453 -12.731 -17.759 1.00 88.25 307 TRP A C 1
ATOM 2366 O O . TRP A 1 307 ? 3.438 -12.035 -17.460 1.00 88.25 307 TRP A O 1
ATOM 2376 N N . PRO A 1 308 ? 2.087 -13.799 -17.026 1.00 86.69 308 PRO A N 1
ATOM 2377 C CA . PRO A 1 308 ? 2.903 -14.361 -15.960 1.00 86.69 308 PRO A CA 1
ATOM 2378 C C . PRO A 1 308 ? 4.371 -14.529 -16.361 1.00 86.69 308 PRO A C 1
ATOM 2380 O O . PRO A 1 308 ? 5.252 -14.130 -15.591 1.00 86.69 308 PRO A O 1
ATOM 2383 N N . SER A 1 309 ? 4.648 -15.026 -17.573 1.00 91.12 309 SER A N 1
ATOM 2384 C CA . SER A 1 309 ? 6.015 -15.204 -18.064 1.00 91.12 309 SER A CA 1
ATOM 2385 C C . SER A 1 309 ? 6.775 -13.889 -18.211 1.00 91.12 309 SER A C 1
ATOM 2387 O O . SER A 1 309 ? 7.921 -13.792 -17.771 1.00 91.12 309 SER A O 1
ATOM 2389 N N . CYS A 1 310 ? 6.146 -12.851 -18.776 1.00 91.19 310 CYS A N 1
ATOM 2390 C CA . CYS A 1 310 ? 6.770 -11.536 -18.941 1.00 91.19 310 CYS A CA 1
ATOM 2391 C C . CYS A 1 310 ? 7.192 -10.967 -17.583 1.00 91.19 310 CYS A C 1
ATOM 2393 O O . CYS A 1 310 ? 8.310 -10.475 -17.422 1.00 91.19 310 CYS A O 1
ATOM 2395 N N . HIS A 1 311 ? 6.312 -11.059 -16.585 1.00 86.62 311 HIS A N 1
ATOM 2396 C CA . HIS A 1 311 ? 6.620 -10.600 -15.238 1.00 86.62 311 HIS A CA 1
ATOM 2397 C C . HIS A 1 311 ? 7.741 -11.428 -14.588 1.00 86.62 311 HIS A C 1
ATOM 2399 O O . HIS A 1 311 ? 8.606 -10.863 -13.917 1.00 86.62 311 HIS A O 1
ATOM 2405 N N . ALA A 1 312 ? 7.750 -12.749 -14.783 1.00 89.88 312 ALA A N 1
ATOM 2406 C CA . ALA A 1 312 ? 8.795 -13.622 -14.255 1.00 89.88 312 ALA A CA 1
ATOM 2407 C C . ALA A 1 312 ? 10.175 -13.294 -14.850 1.00 89.88 312 ALA A C 1
ATOM 2409 O O . ALA A 1 312 ? 11.137 -13.170 -14.094 1.00 89.88 312 ALA A O 1
ATOM 2410 N N . TYR A 1 313 ? 10.266 -13.049 -16.163 1.00 94.50 313 TYR A N 1
ATOM 2411 C CA . TYR A 1 313 ? 11.506 -12.593 -16.801 1.00 94.50 313 TYR A CA 1
ATOM 2412 C C . TYR A 1 313 ? 11.978 -11.247 -16.245 1.00 94.50 313 TYR A C 1
ATOM 2414 O O . TYR A 1 313 ? 13.123 -11.138 -15.813 1.00 94.50 313 TYR A O 1
ATOM 2422 N N . LYS A 1 314 ? 11.095 -10.241 -16.174 1.00 92.38 314 LYS A N 1
ATOM 2423 C CA . LYS A 1 314 ? 11.412 -8.934 -15.571 1.00 92.38 314 LYS A CA 1
ATOM 2424 C C . LYS A 1 314 ? 12.026 -9.075 -14.175 1.00 92.38 314 LYS A C 1
ATOM 2426 O O . LYS A 1 314 ? 13.039 -8.451 -13.874 1.00 92.38 314 LYS A O 1
ATOM 2431 N N . LEU A 1 315 ? 11.413 -9.904 -13.331 1.00 89.88 315 LEU A N 1
ATOM 2432 C CA . LEU A 1 315 ? 11.862 -10.127 -11.961 1.00 89.88 315 LEU A CA 1
ATOM 2433 C C . LEU A 1 315 ? 13.203 -10.871 -11.903 1.00 89.88 315 LEU A C 1
ATOM 2435 O O . LEU A 1 315 ? 14.092 -10.467 -11.155 1.00 89.88 315 LEU A O 1
ATOM 2439 N N . ALA A 1 316 ? 13.358 -11.937 -12.692 1.00 92.88 316 ALA A N 1
ATOM 2440 C CA . ALA A 1 316 ? 14.593 -12.712 -12.760 1.00 92.88 316 ALA A CA 1
ATOM 2441 C C . ALA A 1 316 ? 15.780 -11.832 -13.175 1.00 92.88 316 ALA A C 1
ATOM 2443 O O . ALA A 1 316 ? 16.824 -11.848 -12.522 1.00 92.88 316 ALA A O 1
ATOM 2444 N N . LEU A 1 317 ? 15.596 -11.019 -14.219 1.00 95.69 317 LEU A N 1
ATOM 2445 C CA . LEU A 1 317 ? 16.642 -10.156 -14.758 1.00 95.69 317 LEU A CA 1
ATOM 2446 C C . LEU A 1 317 ? 16.926 -8.946 -13.858 1.00 95.69 317 LEU A C 1
ATOM 2448 O O . LEU A 1 317 ? 18.089 -8.578 -13.709 1.00 95.69 317 LEU A O 1
ATOM 2452 N N . TYR A 1 318 ? 15.922 -8.390 -13.171 1.00 93.75 318 TYR A N 1
ATOM 2453 C CA . TYR A 1 318 ? 16.159 -7.405 -12.109 1.00 93.75 318 TYR A CA 1
ATOM 2454 C C . TYR A 1 318 ? 17.092 -7.960 -11.025 1.00 93.75 318 TYR A C 1
ATOM 2456 O O . TYR A 1 318 ? 18.085 -7.323 -10.672 1.00 93.75 318 TYR A O 1
ATOM 2464 N N . TRP A 1 319 ? 16.809 -9.162 -10.511 1.00 92.25 319 TRP A N 1
ATOM 2465 C CA . TRP A 1 319 ? 17.645 -9.771 -9.474 1.00 92.25 319 TRP A CA 1
ATOM 2466 C C . TRP A 1 319 ? 19.031 -10.152 -9.991 1.00 92.25 319 TRP A C 1
ATOM 2468 O O . TRP A 1 319 ? 20.007 -10.008 -9.256 1.00 92.25 319 TRP A O 1
ATOM 2478 N N . ALA A 1 320 ? 19.140 -10.566 -11.253 1.00 94.44 320 ALA A N 1
ATOM 2479 C CA . ALA A 1 320 ? 20.425 -10.807 -11.894 1.00 94.44 320 ALA A CA 1
ATOM 2480 C C . ALA A 1 320 ? 21.291 -9.537 -11.923 1.00 94.44 320 ALA A C 1
ATOM 2482 O O . ALA A 1 320 ? 22.417 -9.556 -11.428 1.00 94.44 320 ALA A O 1
ATOM 2483 N N . GLY A 1 321 ? 20.739 -8.415 -12.396 1.00 94.75 321 GLY A N 1
ATOM 2484 C CA . GLY A 1 321 ? 21.430 -7.123 -12.385 1.00 94.75 321 GLY A CA 1
ATOM 2485 C C . GLY A 1 321 ? 21.755 -6.641 -10.968 1.00 94.75 321 GLY A C 1
ATOM 2486 O O . GLY A 1 321 ? 22.843 -6.128 -10.714 1.00 94.75 321 GLY A O 1
ATOM 2487 N N . ARG A 1 322 ? 20.853 -6.869 -10.006 1.00 92.50 322 ARG A N 1
ATOM 2488 C CA . ARG A 1 322 ? 21.041 -6.468 -8.603 1.00 92.50 322 ARG A CA 1
ATOM 2489 C C . ARG A 1 322 ? 22.189 -7.199 -7.905 1.00 92.50 322 ARG A C 1
ATOM 2491 O O . ARG A 1 322 ? 22.855 -6.597 -7.066 1.00 92.50 322 ARG A O 1
ATOM 2498 N N . HIS A 1 323 ? 22.389 -8.481 -8.210 1.00 91.81 323 HIS A N 1
ATOM 2499 C CA . HIS A 1 323 ? 23.378 -9.331 -7.533 1.00 91.81 323 HIS A CA 1
ATOM 2500 C C . HIS A 1 323 ? 24.703 -9.442 -8.273 1.00 91.81 323 HIS A C 1
ATOM 2502 O O . HIS A 1 323 ? 25.748 -9.546 -7.635 1.00 91.81 323 HIS A O 1
ATOM 2508 N N . SER A 1 324 ? 24.654 -9.447 -9.601 1.00 93.44 324 SER A N 1
ATOM 2509 C CA . SER A 1 324 ? 25.809 -9.710 -10.461 1.00 93.44 324 SER A CA 1
ATOM 2510 C C . SER A 1 324 ? 26.192 -8.507 -11.321 1.00 93.44 324 SER A C 1
ATOM 2512 O O . SER A 1 324 ? 27.153 -8.586 -12.078 1.00 93.44 324 SER A O 1
ATOM 2514 N N . GLY A 1 325 ? 25.479 -7.381 -11.205 1.00 94.06 325 GLY A N 1
ATOM 2515 C CA . GLY A 1 325 ? 25.767 -6.188 -11.992 1.00 94.06 325 GLY A CA 1
ATOM 2516 C C . GLY A 1 325 ? 25.723 -6.482 -13.491 1.00 94.06 325 GLY A C 1
ATOM 2517 O O . GLY A 1 325 ? 24.885 -7.250 -13.965 1.00 94.06 325 GLY A O 1
ATOM 2518 N N . MET A 1 326 ? 26.665 -5.894 -14.227 1.00 96.38 326 MET A N 1
ATOM 2519 C CA . MET A 1 326 ? 26.791 -6.083 -15.675 1.00 96.38 326 MET A CA 1
ATOM 2520 C C . MET A 1 326 ? 27.253 -7.492 -16.079 1.00 96.38 326 MET A C 1
ATOM 2522 O O . MET A 1 326 ? 26.995 -7.895 -17.207 1.00 96.38 326 MET A O 1
ATOM 2526 N N . ASP A 1 327 ? 27.846 -8.286 -15.179 1.00 96.12 327 ASP A N 1
ATOM 2527 C CA . ASP A 1 327 ? 28.313 -9.645 -15.513 1.00 96.12 327 ASP A CA 1
ATOM 2528 C C . ASP A 1 327 ? 27.155 -10.590 -15.889 1.00 96.12 327 ASP A C 1
ATOM 2530 O O . ASP A 1 327 ? 27.359 -11.621 -16.529 1.00 96.12 327 ASP A O 1
ATOM 2534 N N . ALA A 1 328 ? 25.926 -10.237 -15.502 1.00 95.81 328 ALA A N 1
ATOM 2535 C CA . ALA A 1 328 ? 24.711 -10.967 -15.840 1.00 95.81 328 ALA A CA 1
ATOM 2536 C C . ALA A 1 328 ? 24.028 -10.499 -17.141 1.00 95.81 328 ALA A C 1
ATOM 2538 O O . ALA A 1 328 ? 23.001 -11.071 -17.506 1.00 95.81 328 ALA A O 1
ATOM 2539 N N . GLU A 1 329 ? 24.575 -9.514 -17.863 1.00 96.94 329 GLU A N 1
ATOM 2540 C CA . GLU A 1 329 ? 24.022 -9.032 -19.140 1.00 96.94 329 GLU A CA 1
ATOM 2541 C C . GLU A 1 329 ? 23.757 -10.160 -20.164 1.00 96.94 329 GLU A C 1
ATOM 2543 O O . GLU A 1 329 ? 22.665 -10.171 -20.737 1.00 96.94 329 GLU A O 1
ATOM 2548 N N . PRO A 1 330 ? 24.629 -11.183 -20.328 1.00 97.12 330 PRO A N 1
ATOM 2549 C CA . PRO A 1 330 ? 24.371 -12.291 -21.258 1.00 97.12 330 PRO A CA 1
ATOM 2550 C C . PRO A 1 330 ? 23.118 -13.124 -20.938 1.00 97.12 330 PRO A C 1
ATOM 2552 O O . PRO A 1 330 ? 22.682 -13.937 -21.751 1.00 97.12 330 PRO A O 1
ATOM 2555 N N . LEU A 1 331 ? 22.520 -12.976 -19.749 1.00 95.75 331 LEU A N 1
ATOM 2556 C CA . LEU A 1 331 ? 21.255 -13.640 -19.425 1.00 95.75 331 LEU A CA 1
ATOM 2557 C C . LEU A 1 331 ? 20.067 -13.046 -20.198 1.00 95.75 331 LEU A C 1
ATOM 2559 O O . LEU A 1 331 ? 19.050 -13.726 -20.335 1.00 95.75 331 LEU A O 1
ATOM 2563 N N . LEU A 1 332 ? 20.181 -11.819 -20.722 1.00 95.69 332 LEU A N 1
ATOM 2564 C CA . LEU A 1 332 ? 19.144 -11.196 -21.553 1.00 95.69 332 LEU A CA 1
ATOM 2565 C C . LEU A 1 332 ? 18.915 -11.964 -22.862 1.00 95.69 332 LEU A C 1
ATOM 2567 O O . LEU A 1 332 ? 17.773 -12.059 -23.310 1.00 95.69 332 LEU A O 1
ATOM 2571 N N . ASP A 1 333 ? 19.951 -12.616 -23.399 1.00 95.19 333 ASP A N 1
ATOM 2572 C CA . ASP A 1 333 ? 19.863 -13.456 -24.604 1.00 95.19 333 ASP A CA 1
ATOM 2573 C C . ASP A 1 333 ? 18.979 -14.703 -24.406 1.00 95.19 333 ASP A C 1
ATOM 2575 O O . ASP A 1 333 ? 18.630 -15.397 -25.360 1.00 95.19 333 ASP A O 1
ATOM 2579 N N . GLN A 1 334 ? 18.605 -15.015 -23.160 1.00 93.69 334 GLN A N 1
ATOM 2580 C CA . GLN A 1 334 ? 17.745 -16.152 -22.821 1.00 93.69 334 GLN A CA 1
ATOM 2581 C C . GLN A 1 334 ? 16.252 -15.802 -22.825 1.00 93.69 334 GLN A C 1
ATOM 2583 O O . GLN A 1 334 ? 15.420 -16.677 -22.554 1.00 93.69 334 GLN A O 1
ATOM 2588 N N . VAL A 1 335 ? 15.900 -14.540 -23.085 1.00 95.12 335 VAL A N 1
ATOM 2589 C CA . VAL A 1 335 ? 14.511 -14.086 -23.149 1.00 95.12 335 VAL A CA 1
ATOM 2590 C C . VAL A 1 335 ? 13.960 -14.357 -24.560 1.00 95.12 335 VAL A C 1
ATOM 2592 O O . VAL A 1 335 ? 14.489 -13.820 -25.529 1.00 95.12 335 VAL A O 1
ATOM 2595 N N . PRO A 1 336 ? 12.919 -15.198 -24.708 1.00 90.94 336 PRO A N 1
ATOM 2596 C CA . PRO A 1 336 ? 12.512 -15.742 -26.008 1.00 90.94 336 PRO A CA 1
ATOM 2597 C C . PRO A 1 336 ? 11.708 -14.766 -26.876 1.00 90.94 336 PRO A C 1
ATOM 2599 O O . PRO A 1 336 ? 11.648 -14.937 -28.091 1.00 90.94 336 PRO A O 1
ATOM 2602 N N . ASP A 1 337 ? 11.075 -13.769 -26.261 1.00 90.94 337 ASP A N 1
ATOM 2603 C CA . ASP A 1 337 ? 10.176 -12.817 -26.909 1.00 90.94 337 ASP A CA 1
ATOM 2604 C C . ASP A 1 337 ? 10.791 -11.410 -26.876 1.00 90.94 337 ASP A C 1
ATOM 2606 O O . ASP A 1 337 ? 11.327 -10.981 -25.850 1.00 90.94 337 ASP A O 1
ATOM 2610 N N . ILE A 1 338 ? 10.726 -10.686 -27.998 1.00 88.50 338 ILE A N 1
ATOM 2611 C CA . ILE A 1 338 ? 11.348 -9.362 -28.135 1.00 88.50 338 ILE A CA 1
ATOM 2612 C C . ILE A 1 338 ? 10.711 -8.312 -27.216 1.00 88.50 338 ILE A C 1
ATOM 2614 O O . ILE A 1 338 ? 11.423 -7.477 -26.652 1.00 88.50 338 ILE A O 1
ATOM 2618 N N . ASP A 1 339 ? 9.397 -8.376 -26.999 1.00 87.56 339 ASP A N 1
ATOM 2619 C CA . ASP A 1 339 ? 8.701 -7.458 -26.101 1.00 87.56 339 ASP A CA 1
ATOM 2620 C C . ASP A 1 339 ? 9.112 -7.731 -24.651 1.00 87.56 339 ASP A C 1
ATOM 2622 O O . ASP A 1 339 ? 9.298 -6.800 -23.857 1.00 87.56 339 ASP A O 1
ATOM 2626 N N . PHE A 1 340 ? 9.321 -9.007 -24.305 1.00 92.62 340 PHE A N 1
ATOM 2627 C CA . PHE A 1 340 ? 9.843 -9.382 -22.992 1.00 92.62 340 PHE A CA 1
ATOM 2628 C C . PHE A 1 340 ? 11.285 -8.926 -22.833 1.00 92.62 340 PHE A C 1
ATOM 2630 O O . PHE A 1 340 ? 11.627 -8.416 -21.771 1.00 92.62 340 PHE A O 1
ATOM 2637 N N . ALA A 1 341 ? 12.118 -9.088 -23.864 1.00 93.69 341 ALA A N 1
ATOM 2638 C CA . ALA A 1 341 ? 13.532 -8.737 -23.821 1.00 93.69 341 ALA A CA 1
ATOM 2639 C C . ALA A 1 341 ? 13.724 -7.241 -23.543 1.00 93.69 341 ALA A C 1
ATOM 2641 O O . ALA A 1 341 ? 14.522 -6.880 -22.680 1.00 93.69 341 ALA A O 1
ATOM 2642 N N . ILE A 1 342 ? 12.931 -6.370 -24.181 1.00 93.88 342 ILE A N 1
ATOM 2643 C CA . ILE A 1 342 ? 12.962 -4.921 -23.924 1.00 93.88 342 ILE A CA 1
ATOM 2644 C C . ILE A 1 342 ? 12.625 -4.620 -22.459 1.00 93.88 342 ILE A C 1
ATOM 2646 O O . ILE A 1 342 ? 13.346 -3.882 -21.785 1.00 93.88 342 ILE A O 1
ATOM 2650 N N . LEU A 1 343 ? 11.534 -5.190 -21.941 1.00 93.00 343 LEU A N 1
ATOM 2651 C CA . LEU A 1 343 ? 11.117 -4.950 -20.558 1.00 93.00 343 LEU A CA 1
ATOM 2652 C C . LEU A 1 343 ? 12.094 -5.562 -19.546 1.00 93.00 343 LEU A C 1
ATOM 2654 O O . LEU A 1 343 ? 12.369 -4.949 -18.519 1.00 93.00 343 LEU A O 1
ATOM 2658 N N . ALA A 1 344 ? 12.643 -6.739 -19.833 1.00 94.94 344 ALA A N 1
ATOM 2659 C CA . ALA A 1 344 ? 13.634 -7.403 -19.000 1.00 94.94 344 ALA A CA 1
ATOM 2660 C C . ALA A 1 344 ? 14.959 -6.630 -18.970 1.00 94.94 344 ALA A C 1
ATOM 2662 O O . ALA A 1 344 ? 15.542 -6.501 -17.900 1.00 94.94 344 ALA A O 1
ATOM 2663 N N . ALA A 1 345 ? 15.393 -6.050 -20.094 1.00 96.25 345 ALA A N 1
ATOM 2664 C CA . ALA A 1 345 ? 16.578 -5.195 -20.156 1.00 96.25 345 ALA A CA 1
ATOM 2665 C C . ALA A 1 345 ? 16.411 -3.919 -19.315 1.00 96.25 345 ALA A C 1
ATOM 2667 O O . ALA A 1 345 ? 17.324 -3.529 -18.588 1.00 96.25 345 ALA A O 1
ATOM 2668 N N . ILE A 1 346 ? 15.226 -3.299 -19.352 1.00 94.62 346 ILE A N 1
ATOM 2669 C CA . ILE A 1 346 ? 14.911 -2.139 -18.505 1.00 94.62 346 ILE A CA 1
ATOM 2670 C C . ILE A 1 346 ? 15.003 -2.505 -17.018 1.00 94.62 346 ILE A C 1
ATOM 2672 O O . ILE A 1 346 ? 15.615 -1.776 -16.237 1.00 94.62 346 ILE A O 1
ATOM 2676 N N . GLU A 1 347 ? 14.410 -3.629 -16.609 1.00 93.19 347 GLU A N 1
ATOM 2677 C CA . GLU A 1 347 ? 14.416 -4.032 -15.197 1.00 93.19 347 GLU A CA 1
ATOM 2678 C C . GLU A 1 347 ? 15.784 -4.575 -14.750 1.00 93.19 347 GLU A C 1
ATOM 2680 O O . GLU A 1 347 ? 16.172 -4.365 -13.602 1.00 93.19 347 GLU A O 1
ATOM 2685 N N . PHE A 1 348 ? 16.562 -5.185 -15.652 1.00 95.62 348 PHE A N 1
ATOM 2686 C CA . PHE A 1 348 ? 17.976 -5.502 -15.432 1.00 95.62 348 PHE A CA 1
ATOM 2687 C C . PHE A 1 348 ? 18.768 -4.235 -15.106 1.00 95.62 348 PHE A C 1
ATOM 2689 O O . PHE A 1 348 ? 19.413 -4.169 -14.059 1.00 95.62 348 PHE A O 1
ATOM 2696 N N . ALA A 1 349 ? 18.652 -3.200 -15.945 1.00 95.31 349 ALA A N 1
ATOM 2697 C CA . ALA A 1 349 ? 19.302 -1.915 -15.711 1.00 95.31 349 ALA A CA 1
ATOM 2698 C C . ALA A 1 349 ? 18.855 -1.290 -14.378 1.00 95.31 349 ALA A C 1
ATOM 2700 O O . ALA A 1 349 ? 19.690 -0.813 -13.612 1.00 95.31 349 ALA A O 1
ATOM 2701 N N . ALA A 1 350 ? 17.562 -1.356 -14.045 1.00 90.88 350 ALA A N 1
ATOM 2702 C CA . ALA A 1 350 ? 17.058 -0.904 -12.747 1.00 90.88 350 ALA A CA 1
ATOM 2703 C C . ALA A 1 350 ? 17.703 -1.663 -11.569 1.00 90.88 350 ALA A C 1
ATOM 2705 O O . ALA A 1 350 ? 18.049 -1.047 -10.558 1.00 90.88 350 ALA A O 1
ATOM 2706 N N . GLY A 1 351 ? 17.909 -2.977 -11.710 1.00 91.12 351 GLY A N 1
ATOM 2707 C CA . GLY A 1 351 ? 18.616 -3.811 -10.738 1.00 91.12 351 GLY A CA 1
ATOM 2708 C C . GLY A 1 351 ? 20.083 -3.412 -10.570 1.00 91.12 351 GLY A C 1
ATOM 2709 O O . GLY A 1 351 ? 20.532 -3.228 -9.435 1.00 91.12 351 GLY A O 1
ATOM 2710 N N . VAL A 1 352 ? 20.800 -3.198 -11.680 1.00 94.19 352 VAL A N 1
ATOM 2711 C CA . VAL A 1 352 ? 22.196 -2.712 -11.693 1.00 94.19 352 VAL A CA 1
ATOM 2712 C C . VAL A 1 352 ? 22.314 -1.356 -10.990 1.00 94.19 352 VAL A C 1
ATOM 2714 O O . VAL A 1 352 ? 23.218 -1.148 -10.183 1.00 94.19 352 VAL A O 1
ATOM 2717 N N . LEU A 1 353 ? 21.362 -0.452 -11.231 1.00 91.00 353 LEU A N 1
ATOM 2718 C CA . LEU A 1 353 ? 21.288 0.870 -10.598 1.00 91.00 353 LEU A CA 1
ATOM 2719 C C . LEU A 1 353 ? 20.847 0.818 -9.127 1.00 91.00 353 LEU A C 1
ATOM 2721 O O . LEU A 1 353 ? 20.843 1.837 -8.438 1.00 91.00 353 LEU A O 1
ATOM 2725 N N . GLY A 1 354 ? 20.468 -0.359 -8.625 1.00 86.81 354 GLY A N 1
ATOM 2726 C CA . GLY A 1 354 ? 20.015 -0.542 -7.252 1.00 86.81 354 GLY A CA 1
ATOM 2727 C C . GLY A 1 354 ? 18.690 0.137 -6.934 1.00 86.81 354 GLY A C 1
ATOM 2728 O O . GLY A 1 354 ? 18.430 0.449 -5.769 1.00 86.81 354 GLY A O 1
ATOM 2729 N N . LEU A 1 355 ? 17.857 0.356 -7.951 1.00 84.69 355 LEU A N 1
ATOM 2730 C CA . LEU A 1 355 ? 16.495 0.839 -7.769 1.00 84.69 355 LEU A CA 1
ATOM 2731 C C . LEU A 1 355 ? 15.655 -0.219 -7.040 1.00 84.69 355 LEU A C 1
ATOM 2733 O O . LEU A 1 355 ? 16.037 -1.388 -7.011 1.00 84.69 355 LEU A O 1
ATOM 2737 N N . PRO A 1 356 ? 14.508 0.152 -6.440 1.00 76.69 356 PRO A N 1
ATOM 2738 C CA . PRO A 1 356 ? 13.627 -0.834 -5.820 1.00 76.69 356 PRO A CA 1
ATOM 2739 C C . PRO A 1 356 ? 13.162 -1.908 -6.823 1.00 76.69 356 PRO A C 1
ATOM 2741 O O . PRO A 1 356 ? 13.237 -1.719 -8.035 1.00 76.69 356 PRO A O 1
ATOM 2744 N N . GLU A 1 357 ? 12.596 -3.010 -6.340 1.00 73.62 357 GLU A N 1
ATOM 2745 C CA . GLU A 1 357 ? 12.099 -4.093 -7.204 1.00 73.62 357 GLU A CA 1
ATOM 2746 C C . GLU A 1 357 ? 11.049 -3.601 -8.229 1.00 73.62 357 GLU A C 1
ATOM 2748 O O . GLU A 1 357 ? 10.341 -2.615 -7.964 1.00 73.62 357 GLU A O 1
ATOM 2753 N N . PRO A 1 358 ? 10.948 -4.214 -9.425 1.00 68.56 358 PRO A N 1
ATOM 2754 C CA . PRO A 1 358 ? 9.828 -4.017 -10.337 1.00 68.56 358 PRO A CA 1
ATOM 2755 C C . PRO A 1 358 ? 8.475 -4.228 -9.668 1.00 68.56 358 PRO A C 1
ATOM 2757 O O . PRO A 1 358 ? 8.239 -5.206 -8.962 1.00 68.56 358 PRO A O 1
ATOM 2760 N N . PHE A 1 359 ? 7.540 -3.344 -9.994 1.00 65.44 359 PHE A N 1
ATOM 2761 C CA . PHE A 1 359 ? 6.122 -3.581 -9.766 1.00 65.44 359 PHE A CA 1
ATOM 2762 C C . PHE A 1 359 ? 5.534 -4.333 -10.963 1.00 65.44 359 PHE A C 1
ATOM 2764 O O . PHE A 1 359 ? 5.988 -4.167 -12.101 1.00 65.44 359 PHE A O 1
ATOM 2771 N N . GLY A 1 360 ? 4.495 -5.135 -10.736 1.00 55.88 360 GLY A N 1
ATOM 2772 C CA . GLY A 1 360 ? 3.702 -5.633 -11.852 1.00 55.88 360 GLY A CA 1
ATOM 2773 C C . GLY A 1 360 ? 2.405 -6.304 -11.438 1.00 55.88 360 GLY A C 1
ATOM 2774 O O . GLY A 1 360 ? 2.343 -7.022 -10.442 1.00 55.88 360 GLY A O 1
ATOM 2775 N N . VAL A 1 361 ? 1.372 -6.070 -12.241 1.00 55.06 361 VAL A N 1
ATOM 2776 C CA . VAL A 1 361 ? 0.138 -6.854 -12.228 1.00 55.06 361 VAL A CA 1
ATOM 2777 C C . VAL A 1 361 ? 0.323 -8.032 -13.180 1.00 55.06 361 VAL A C 1
ATOM 2779 O O . VAL A 1 361 ? 0.813 -7.857 -14.294 1.00 55.06 361 VAL A O 1
ATOM 2782 N N . ARG A 1 362 ? -0.057 -9.229 -12.735 1.00 57.53 362 ARG A N 1
ATOM 2783 C CA . ARG A 1 362 ? -0.134 -10.423 -13.582 1.00 57.53 362 ARG A CA 1
ATOM 2784 C C . ARG A 1 362 ? -1.592 -10.641 -13.959 1.00 57.53 362 ARG A C 1
ATOM 2786 O O . ARG A 1 362 ? -2.464 -10.470 -13.107 1.00 57.53 362 ARG A O 1
ATOM 2793 N N . MET A 1 363 ? -1.858 -10.999 -15.209 1.00 56.12 363 MET A N 1
ATOM 2794 C CA . MET A 1 363 ? -3.187 -11.415 -15.645 1.00 56.12 363 MET A CA 1
ATOM 2795 C C . MET A 1 363 ? -3.109 -12.812 -16.247 1.00 56.12 363 MET A C 1
ATOM 2797 O O . MET A 1 363 ? -2.508 -13.025 -17.297 1.00 56.12 363 MET A O 1
ATOM 2801 N N . GLU A 1 364 ? -3.756 -13.747 -15.563 1.00 58.12 364 GLU A N 1
ATOM 2802 C CA . GLU A 1 364 ? -4.053 -15.078 -16.077 1.00 58.12 364 GLU A CA 1
ATOM 2803 C C . GLU A 1 364 ? -5.439 -15.008 -16.722 1.00 58.12 364 GLU A C 1
ATOM 2805 O O . GLU A 1 364 ? -6.426 -14.662 -16.064 1.00 58.12 364 GLU A O 1
ATOM 2810 N N . HIS A 1 365 ? -5.526 -15.270 -18.026 1.00 51.03 365 HIS A N 1
ATOM 2811 C CA . HIS A 1 365 ? -6.812 -15.448 -18.687 1.00 51.03 365 HIS A CA 1
ATOM 2812 C C . HIS A 1 365 ? -7.005 -16.922 -19.009 1.00 51.03 365 HIS A C 1
ATOM 2814 O O . HIS A 1 365 ? -6.462 -17.405 -19.993 1.00 51.03 365 HIS A O 1
ATOM 2820 N N . HIS A 1 366 ? -7.813 -17.610 -18.204 1.00 45.88 366 HIS A N 1
ATOM 2821 C CA . HIS A 1 366 ? -8.309 -18.932 -18.565 1.00 45.88 366 HIS A CA 1
ATOM 2822 C C . HIS A 1 366 ? -9.635 -18.799 -19.326 1.00 45.88 366 HIS A C 1
ATOM 2824 O O . HIS A 1 366 ? -10.516 -18.039 -18.890 1.00 45.88 366 HIS A O 1
ATOM 2830 N N . PRO A 1 367 ? -9.841 -19.544 -20.424 1.00 43.56 367 PRO A N 1
ATOM 2831 C CA . PRO A 1 367 ? -11.141 -19.673 -21.047 1.00 43.56 367 PRO A CA 1
ATOM 2832 C C . PRO A 1 367 ? -12.122 -20.187 -19.996 1.00 43.56 367 PRO A C 1
ATOM 2834 O O . PRO A 1 367 ? -11.817 -21.080 -19.200 1.00 43.56 367 PRO A O 1
ATOM 2837 N N . LYS A 1 368 ? -13.323 -19.600 -19.966 1.00 42.78 368 LYS A N 1
ATOM 2838 C CA . LYS A 1 368 ? -14.395 -20.076 -19.092 1.00 42.78 368 LYS A CA 1
ATOM 2839 C C . LYS A 1 368 ? -14.596 -21.563 -19.378 1.00 42.78 368 LYS A C 1
ATOM 2841 O O . LYS A 1 368 ? -15.053 -21.914 -20.464 1.00 42.78 368 LYS A O 1
ATOM 2846 N N . ARG A 1 369 ? -14.287 -22.432 -18.410 1.00 35.03 369 ARG A N 1
ATOM 2847 C CA . ARG A 1 369 ? -14.789 -23.806 -18.425 1.00 35.03 369 ARG A CA 1
ATOM 2848 C C . ARG A 1 369 ? -16.310 -23.706 -18.377 1.00 35.03 369 ARG A C 1
ATOM 2850 O O . ARG A 1 369 ? -16.884 -23.472 -17.319 1.00 35.03 369 ARG A O 1
ATOM 2857 N N . HIS A 1 370 ? -16.950 -23.798 -19.537 1.00 33.06 370 HIS A N 1
ATOM 2858 C CA . HIS A 1 370 ? -18.367 -24.103 -19.621 1.00 33.06 370 HIS A CA 1
ATOM 2859 C C . HIS A 1 370 ? -18.524 -25.542 -19.122 1.00 33.06 370 HIS A C 1
ATOM 2861 O O . HIS A 1 370 ? -18.232 -26.487 -19.852 1.00 33.06 370 HIS A O 1
ATOM 2867 N N . GLY A 1 371 ? -18.860 -25.672 -17.838 1.00 34.75 371 GLY A N 1
ATOM 2868 C CA . GLY A 1 371 ? -19.390 -26.886 -17.227 1.00 34.75 371 GLY A CA 1
ATOM 2869 C C . GLY A 1 371 ? -20.894 -26.761 -17.088 1.00 34.75 371 GLY A C 1
ATOM 2870 O O . GLY A 1 371 ? -21.335 -25.644 -16.728 1.00 34.75 371 GLY A O 1
#